Protein AF-A0A7X2I7F0-F1 (afdb_monomer)

Nearest PDB structures (foldseek):
  8q44-assembly1_B  TM=4.104E-01  e=2.461E-02  Thermoanaerobacter brockii subsp. finnii Ako-1
  8q41-assembly1_B  TM=3.836E-01  e=6.019E-02  Thermoanaerobacter brockii subsp. finnii Ako-1

Foldseek 3Di:
DVVVVVVVVVVVVVVVVVVVVVVVVVVCCPDPVVLQVVQLVLVVVLCVVQPDCVFKPKDAFFWFQFPVRATDTFGIWIFGLLAIEGEATDEDAAEWEDELPDQWIWHDDPPDIDIDGDSNVSSVVVLVRLCRQLVDDSVRYHYAYEYEDHYDYPDDYDPSDYYGSVVSVSVVVRPDRPHDPVSSVSSVVSSVVRGDDSDPVSVVVNVVSVVVVVVDDPPDDDDPDPPPDDDDDDDDDDDDDDDDDDDDDDDDDDDDDDDDDDDDDDDDDDDDFAADPPPRAGWDWDWDDDPPDDTFIKTAGPPPPVDGDIGGDDDPD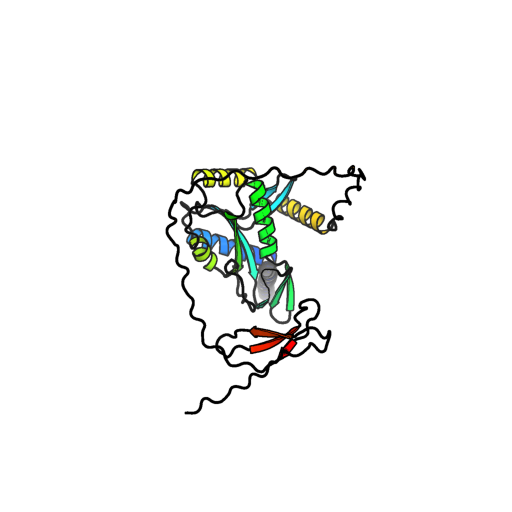DDDDD

Sequence (322 aa):
MAAMWQQLHGVMGLWLLLAVGLTLLSGVLRSARFKGWLGERLVRRWLAQGLDPQHYHALHDLTLRLPDGSTTQIDHVVVSVHGVFVLETKHLQGWIFGAERQQDWTQTFYRHRVRFQNPLRQNWRHLKALETLLDVPLAHLHSVVVLTGTAQFKTAMPAQVVQGAAVVPYVRSFNAQLLAPEAVQRILQQLDAQRLAPTRATHRAHVAQLRQRHARPEGPALAPVPATTTAPAPAAALQPPRGRTAAMVEATTPGWTEPVLHPDPAPTMPEAAPSCPRCAAPLVARSLSRDGGDPLYFWRCQRFPECRHMQPRTVQVLPLEE

Mean predicted aligned error: 17.18 Å

Radius of gyration: 30.87 Å; Cα contacts (8 Å, |Δi|>4): 394; chains: 1; bounding box: 79×90×76 Å

pLDDT: mean 79.18, std 22.34, range [25.88, 98.81]

Secondary structure (DSSP, 8-state):
-HHHHHHHHHHHHHHHHHHHHHHHHHHHHHSHHHHHHHHHHHHHHHHHHHS-TTTEEEEEEEEEE-TTS-EEEEEEEEEETTEEEEEEEEEEEEEEE--TT-SEEEEEETTEEEEEE-HHHHHHHHHHHHHHHHT--GGGEEEEEEEEEEEEESS---TTEEEGGGHHHHHHT--S--S-HHHHHHHHHHHHHHBPP-SHHHHHHHHHHHHHHHHS------PPPP----PPPP----PPPP--------------PPP--PPPPPPPPPSSPPBPTTT-PBEEEEEEEETTEEEEEEEEETTTTTS--EEE----------

Structure (mmCIF, N/CA/C/O backbone):
data_AF-A0A7X2I7F0-F1
#
_entry.id   AF-A0A7X2I7F0-F1
#
loop_
_atom_site.group_PDB
_atom_site.id
_atom_site.type_symbol
_atom_site.label_atom_id
_atom_site.label_alt_id
_atom_site.label_comp_id
_atom_site.label_asym_id
_atom_site.label_entity_id
_atom_site.label_seq_id
_atom_site.pdbx_PDB_ins_code
_atom_site.Cartn_x
_atom_site.Cartn_y
_atom_site.Cartn_z
_atom_site.occupancy
_atom_site.B_iso_or_equiv
_atom_site.auth_seq_id
_atom_site.auth_comp_id
_atom_site.auth_asym_id
_atom_site.auth_atom_id
_atom_site.pdbx_PDB_model_num
ATOM 1 N N . MET A 1 1 ? 36.323 40.484 -33.982 1.00 65.19 1 MET A N 1
ATOM 2 C CA . MET A 1 1 ? 36.726 39.092 -33.672 1.00 65.19 1 MET A CA 1
ATOM 3 C C . MET A 1 1 ? 36.594 38.763 -32.184 1.00 65.19 1 MET A C 1
ATOM 5 O O . MET A 1 1 ? 35.784 37.906 -31.872 1.00 65.19 1 MET A O 1
ATOM 9 N N . ALA A 1 2 ? 37.284 39.445 -31.259 1.00 68.88 2 ALA A N 1
ATOM 10 C CA . ALA A 1 2 ? 37.258 39.114 -29.820 1.00 68.88 2 ALA A CA 1
ATOM 11 C C . ALA A 1 2 ? 35.857 39.129 -29.160 1.00 68.88 2 ALA A C 1
ATOM 13 O O . ALA A 1 2 ? 35.500 38.182 -28.466 1.00 68.88 2 ALA A O 1
ATOM 14 N N . ALA A 1 3 ? 35.025 40.139 -29.445 1.00 66.88 3 ALA A N 1
ATOM 15 C CA . ALA A 1 3 ? 33.655 40.214 -28.918 1.00 66.88 3 ALA A CA 1
ATOM 16 C C . ALA A 1 3 ? 32.761 39.049 -29.395 1.00 66.88 3 ALA A C 1
ATOM 18 O O . ALA A 1 3 ? 31.953 38.526 -28.635 1.00 66.88 3 ALA A O 1
ATOM 19 N N . MET A 1 4 ? 32.966 38.587 -30.633 1.00 64.69 4 MET A N 1
ATOM 20 C CA . MET A 1 4 ? 32.225 37.464 -31.218 1.00 64.69 4 MET A CA 1
ATOM 21 C C . MET A 1 4 ? 32.602 36.131 -30.550 1.00 64.69 4 MET A C 1
ATOM 23 O O . MET A 1 4 ? 31.729 35.313 -30.270 1.00 64.69 4 MET A O 1
ATOM 27 N N . TRP A 1 5 ? 33.882 35.941 -30.208 1.00 65.38 5 TRP A N 1
ATOM 28 C CA . TRP A 1 5 ? 34.354 34.780 -29.441 1.00 65.38 5 TRP A CA 1
ATOM 29 C C . TRP A 1 5 ? 33.820 34.775 -28.005 1.00 65.38 5 TRP A C 1
ATOM 31 O O . TRP A 1 5 ? 33.361 33.742 -27.522 1.00 65.38 5 TRP A O 1
ATOM 41 N N . GLN A 1 6 ? 33.799 35.929 -27.335 1.00 68.81 6 GLN A N 1
ATOM 42 C CA . GLN A 1 6 ? 33.266 36.054 -25.975 1.00 68.81 6 GLN A CA 1
ATOM 43 C C . GLN A 1 6 ? 31.761 35.735 -25.911 1.00 68.81 6 GLN A C 1
ATOM 45 O O . GLN A 1 6 ? 31.302 35.058 -24.989 1.00 68.81 6 GLN A O 1
ATOM 50 N N . GLN A 1 7 ? 31.003 36.154 -26.926 1.00 67.88 7 GLN A N 1
ATOM 51 C CA . GLN A 1 7 ? 29.572 35.876 -27.038 1.00 67.88 7 GLN A CA 1
ATOM 52 C C . GLN A 1 7 ? 29.292 34.387 -27.323 1.00 67.88 7 GLN A C 1
ATOM 54 O O . GLN A 1 7 ? 28.392 33.806 -26.717 1.00 67.88 7 GLN A O 1
ATOM 59 N N . LEU A 1 8 ? 30.117 33.730 -28.149 1.00 69.19 8 LEU A N 1
ATOM 60 C CA . LEU A 1 8 ? 30.048 32.282 -28.392 1.00 69.19 8 LEU A CA 1
ATOM 61 C C . LEU A 1 8 ? 30.388 31.452 -27.139 1.00 69.19 8 LEU A C 1
ATOM 63 O O . LEU A 1 8 ? 29.694 30.476 -26.855 1.00 69.19 8 LEU A O 1
ATOM 67 N N . HIS A 1 9 ? 31.389 31.852 -26.344 1.00 75.69 9 HIS A N 1
ATOM 68 C CA . HIS A 1 9 ? 31.718 31.182 -25.077 1.00 75.69 9 HIS A CA 1
ATOM 69 C C . HIS A 1 9 ? 30.604 31.310 -24.028 1.00 75.69 9 HIS A C 1
ATOM 71 O O . HIS A 1 9 ? 30.312 30.336 -23.334 1.00 75.69 9 HIS A O 1
ATOM 77 N N . GLY A 1 10 ? 29.945 32.471 -23.939 1.00 75.19 10 GLY A N 1
ATOM 78 C CA . GLY A 1 10 ? 28.809 32.676 -23.034 1.00 75.19 10 GLY A CA 1
ATOM 79 C C . GLY A 1 10 ? 27.603 31.800 -23.388 1.00 75.19 10 GLY A C 1
ATOM 80 O O . GLY A 1 10 ? 27.029 31.144 -22.517 1.00 75.19 10 GLY A O 1
ATOM 81 N N . VAL A 1 11 ? 27.262 31.718 -24.678 1.00 83.06 11 VAL A N 1
ATOM 82 C CA . VAL A 1 11 ? 26.166 30.866 -25.167 1.00 83.06 11 VAL A CA 1
ATOM 83 C C . VAL A 1 11 ? 26.500 29.383 -24.977 1.00 83.06 11 VAL A C 1
ATOM 85 O O . VAL A 1 11 ? 25.670 28.625 -24.478 1.00 83.06 11 VAL A O 1
ATOM 88 N N . MET A 1 12 ? 27.728 28.963 -25.293 1.00 83.75 12 MET A N 1
ATOM 89 C CA . MET A 1 12 ? 28.175 27.578 -25.111 1.00 83.75 12 MET A CA 1
ATOM 90 C C . MET A 1 12 ? 28.220 27.162 -23.630 1.00 83.75 12 MET A C 1
ATOM 92 O O . MET A 1 12 ? 27.822 26.046 -23.297 1.00 83.75 12 MET A O 1
ATOM 96 N N . GLY A 1 13 ? 28.625 28.063 -22.729 1.00 84.88 13 GLY A N 1
ATOM 97 C CA . GLY A 1 13 ? 28.577 27.840 -21.282 1.00 84.88 13 GLY A CA 1
ATOM 98 C C . GLY A 1 13 ? 27.149 27.670 -20.751 1.00 84.88 13 GLY A C 1
ATOM 99 O O . GLY A 1 13 ? 26.895 26.762 -19.959 1.00 84.88 13 GLY A O 1
ATOM 100 N N . LEU A 1 14 ? 26.195 28.474 -21.234 1.00 88.50 14 LEU A N 1
ATOM 101 C CA . LEU A 1 14 ? 24.778 28.334 -20.880 1.00 88.50 14 LEU A CA 1
ATOM 102 C C . LEU A 1 14 ? 24.203 26.987 -21.346 1.00 88.50 14 LEU A C 1
ATOM 104 O O . LEU A 1 14 ? 23.548 26.299 -20.564 1.00 88.50 14 LEU A O 1
ATOM 108 N N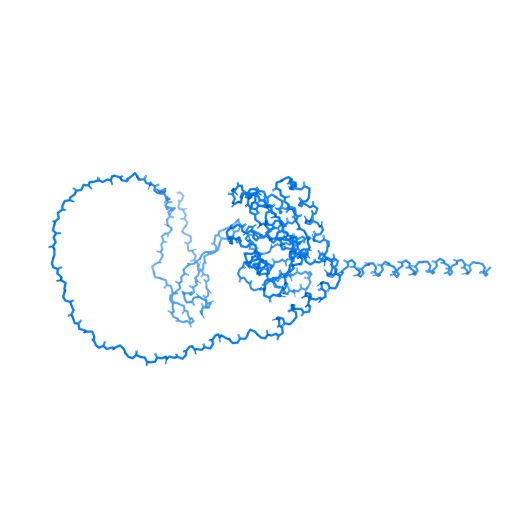 . TRP A 1 15 ? 24.480 26.576 -22.587 1.00 88.88 15 TRP A N 1
ATOM 109 C CA . TRP A 1 15 ? 24.042 25.273 -23.097 1.00 88.88 15 TRP A CA 1
ATOM 110 C C . TRP A 1 15 ? 24.659 24.105 -22.327 1.00 88.88 15 TRP A C 1
ATOM 112 O O . TRP A 1 15 ? 23.959 23.132 -22.046 1.00 88.88 15 TRP A O 1
ATOM 122 N N . LEU A 1 16 ? 25.929 24.209 -21.923 1.00 89.81 16 LEU A N 1
ATOM 123 C CA . LEU A 1 16 ? 26.576 23.205 -21.080 1.00 89.81 16 LEU A CA 1
ATOM 124 C C . LEU A 1 16 ? 25.894 23.105 -19.707 1.00 89.81 16 LEU A C 1
ATOM 126 O O . LEU A 1 16 ? 25.591 22.001 -19.258 1.00 89.81 16 LEU A O 1
ATOM 130 N N . LEU A 1 17 ? 25.593 24.235 -19.062 1.00 88.25 17 LEU A N 1
ATOM 131 C CA . LEU A 1 17 ? 24.878 24.257 -17.782 1.00 88.25 17 LEU A CA 1
ATOM 132 C C . LEU A 1 17 ? 23.463 23.683 -17.902 1.00 88.25 17 LEU A C 1
ATOM 134 O O . LEU A 1 17 ? 23.047 22.908 -17.042 1.00 88.25 17 LEU A O 1
ATOM 138 N N . LEU A 1 18 ? 22.741 24.000 -18.980 1.00 87.75 18 LEU A N 1
ATOM 139 C CA . LEU A 1 18 ? 21.426 23.420 -19.256 1.00 87.75 18 LEU A CA 1
ATOM 140 C C . LEU A 1 18 ? 21.515 21.912 -19.507 1.00 87.75 18 LEU A C 1
ATOM 142 O O . LEU A 1 18 ? 20.703 21.165 -18.970 1.00 87.75 18 LEU A O 1
ATOM 146 N N . ALA A 1 19 ? 22.511 21.441 -20.259 1.00 85.94 19 ALA A N 1
ATOM 147 C CA . ALA A 1 19 ? 22.723 20.016 -20.506 1.00 85.94 19 ALA A CA 1
ATOM 148 C C . ALA A 1 19 ? 23.090 19.256 -19.218 1.00 85.94 19 ALA A C 1
ATOM 150 O O . ALA A 1 19 ? 22.536 18.187 -18.943 1.00 85.94 19 ALA A O 1
ATOM 151 N N . VAL A 1 20 ? 23.963 19.818 -18.378 1.00 88.00 20 VAL A N 1
ATOM 152 C CA . VAL A 1 20 ? 24.283 19.272 -17.048 1.00 88.00 20 VAL A CA 1
ATOM 153 C C . VAL A 1 20 ? 23.038 19.275 -16.155 1.00 88.00 20 VAL A C 1
ATOM 155 O O . VAL A 1 20 ? 22.718 18.264 -15.533 1.00 88.00 20 VAL A O 1
ATOM 158 N N . GLY A 1 21 ? 22.263 20.359 -16.152 1.00 80.88 21 GLY A N 1
ATOM 159 C CA . GLY A 1 21 ? 20.993 20.438 -15.432 1.00 80.88 21 GLY A CA 1
ATOM 160 C C . GLY A 1 21 ? 19.988 19.378 -15.893 1.00 80.88 21 GLY A C 1
ATOM 161 O O . GLY A 1 21 ? 19.391 18.689 -15.065 1.00 80.88 21 GLY A O 1
ATOM 162 N N . LEU A 1 22 ? 19.844 19.182 -17.206 1.00 84.88 22 LEU A N 1
ATOM 163 C CA . LEU A 1 22 ? 18.921 18.215 -17.798 1.00 84.88 22 LEU A CA 1
ATOM 164 C C . LEU A 1 22 ? 19.348 16.770 -17.510 1.00 84.88 22 LEU A C 1
ATOM 166 O O . LEU A 1 22 ? 18.500 15.928 -17.218 1.00 84.88 22 LEU A O 1
ATOM 170 N N . THR A 1 23 ? 20.649 16.472 -17.547 1.00 78.06 23 THR A N 1
ATOM 171 C CA . THR A 1 23 ? 21.180 15.139 -17.212 1.00 78.06 23 THR A CA 1
ATOM 172 C C . THR A 1 23 ? 21.019 14.820 -15.726 1.00 78.06 23 THR A C 1
ATOM 174 O O . THR A 1 23 ? 20.527 13.735 -15.399 1.00 78.06 23 THR A O 1
ATOM 177 N N . LEU A 1 24 ? 21.321 15.767 -14.830 1.00 78.69 24 LEU A N 1
ATOM 178 C CA . LEU A 1 24 ? 21.075 15.634 -13.389 1.00 78.69 24 LEU A CA 1
ATOM 179 C C . LEU A 1 24 ? 19.582 15.438 -13.092 1.00 78.69 24 LEU A C 1
ATOM 181 O O . LEU A 1 24 ? 19.210 14.496 -12.388 1.00 78.69 24 LEU A O 1
ATOM 185 N N . LEU A 1 25 ? 18.717 16.265 -13.687 1.00 72.50 25 LEU A N 1
ATOM 186 C CA . LEU A 1 25 ? 17.264 16.147 -13.564 1.00 72.50 25 LEU A CA 1
ATOM 187 C C . LEU A 1 25 ? 16.772 14.785 -14.070 1.00 72.50 25 LEU A C 1
ATOM 189 O O . LEU A 1 25 ? 15.999 14.110 -13.392 1.00 72.50 25 LEU A O 1
ATOM 193 N N . SER A 1 26 ? 17.263 14.338 -15.226 1.00 68.69 26 SER A N 1
ATOM 194 C CA . SER A 1 26 ? 16.930 13.029 -15.787 1.00 68.69 26 SER A CA 1
ATOM 195 C C . SER A 1 26 ? 17.349 11.880 -14.860 1.00 68.69 26 SER A C 1
ATOM 197 O O . SER A 1 26 ? 16.593 10.922 -14.680 1.00 68.69 26 SER A O 1
ATOM 199 N N . GLY A 1 27 ? 18.515 11.987 -14.216 1.00 68.50 27 GLY A N 1
ATOM 200 C CA . GLY A 1 27 ? 18.973 11.042 -13.195 1.00 68.50 27 GLY A CA 1
ATOM 201 C C . GLY A 1 27 ? 18.042 10.985 -11.980 1.00 68.50 27 GLY A C 1
ATOM 202 O O . GLY A 1 27 ? 17.664 9.894 -11.542 1.00 68.50 27 GLY A O 1
ATOM 203 N N . VAL A 1 28 ? 17.596 12.143 -11.481 1.00 70.25 28 VAL A N 1
ATOM 204 C CA . VAL A 1 28 ? 16.631 12.237 -10.370 1.00 70.25 28 VAL A CA 1
ATOM 205 C C . VAL A 1 28 ? 15.296 11.591 -10.747 1.00 70.25 28 VAL A C 1
ATOM 207 O O . VAL A 1 28 ? 14.815 10.724 -10.012 1.00 70.25 28 VAL A O 1
ATOM 210 N N . LEU A 1 29 ? 14.742 11.939 -11.913 1.00 64.25 29 LEU A N 1
ATOM 211 C CA . LEU A 1 29 ? 13.469 11.406 -12.416 1.00 64.25 29 LEU A CA 1
ATOM 212 C C . LEU A 1 29 ? 13.510 9.885 -12.649 1.00 64.25 29 LEU A C 1
ATOM 214 O O . LEU A 1 29 ? 12.495 9.200 -12.519 1.00 64.25 29 LEU A O 1
ATOM 218 N N . ARG A 1 30 ? 14.681 9.327 -12.976 1.00 71.31 30 ARG A N 1
ATOM 219 C CA . ARG A 1 30 ? 14.861 7.880 -13.186 1.00 71.31 30 ARG A CA 1
ATOM 220 C C . ARG A 1 30 ? 15.105 7.092 -11.900 1.00 71.31 30 ARG A C 1
ATOM 222 O O . ARG A 1 30 ? 15.005 5.861 -11.936 1.00 71.31 30 ARG A O 1
ATOM 229 N N . SER A 1 31 ? 15.395 7.762 -10.785 1.00 73.69 31 SER A N 1
ATOM 230 C CA . SER A 1 31 ? 15.708 7.105 -9.515 1.00 73.69 31 SER A CA 1
ATOM 231 C C . SER A 1 31 ? 14.521 6.299 -8.963 1.00 73.69 31 SER A C 1
ATOM 233 O O . SER A 1 31 ? 13.362 6.699 -9.070 1.00 73.69 31 SER A O 1
ATOM 235 N N . ALA A 1 32 ? 14.806 5.156 -8.327 1.00 75.75 32 ALA A N 1
ATOM 236 C CA . ALA A 1 32 ? 13.774 4.313 -7.709 1.00 75.75 32 ALA A CA 1
ATOM 237 C C . ALA A 1 32 ? 12.992 5.053 -6.608 1.00 75.75 32 ALA A C 1
ATOM 239 O O . ALA A 1 32 ? 11.790 4.855 -6.464 1.00 75.75 32 ALA A O 1
ATOM 240 N N . ARG A 1 33 ? 13.667 5.955 -5.881 1.00 72.81 33 ARG A N 1
ATOM 241 C CA . ARG A 1 33 ? 13.054 6.793 -4.840 1.00 72.81 33 ARG A CA 1
ATOM 242 C C . ARG A 1 33 ? 12.024 7.759 -5.417 1.00 72.81 33 ARG A C 1
ATOM 244 O O . ARG A 1 33 ? 10.921 7.845 -4.896 1.00 72.81 33 ARG A O 1
ATOM 251 N N . PHE A 1 34 ? 12.366 8.450 -6.507 1.00 77.44 34 PHE A N 1
ATOM 252 C CA . PHE A 1 34 ? 11.430 9.357 -7.172 1.00 77.44 34 PHE A CA 1
ATOM 253 C C . PHE A 1 34 ? 10.215 8.608 -7.730 1.00 77.44 34 PHE A C 1
ATOM 255 O O . PHE A 1 34 ? 9.088 9.072 -7.590 1.00 77.44 34 PHE A O 1
ATOM 262 N N . LYS A 1 35 ? 10.438 7.427 -8.321 1.00 78.38 35 LYS A N 1
ATOM 263 C CA . LYS A 1 35 ? 9.365 6.561 -8.826 1.00 78.38 35 LYS A CA 1
ATOM 264 C C . LYS A 1 35 ? 8.386 6.146 -7.723 1.00 78.38 35 LYS A C 1
ATOM 266 O O . LYS A 1 35 ? 7.185 6.274 -7.933 1.00 78.38 35 LYS A O 1
ATOM 271 N N . GLY A 1 36 ? 8.888 5.703 -6.566 1.00 81.12 36 GLY A N 1
ATOM 272 C CA . GLY A 1 36 ? 8.052 5.371 -5.401 1.00 81.12 36 GLY A CA 1
ATOM 273 C C . GLY A 1 36 ? 7.199 6.559 -4.955 1.00 81.12 36 GLY A C 1
ATOM 274 O O . GLY A 1 36 ? 5.974 6.485 -4.985 1.00 81.12 36 GLY A O 1
ATOM 275 N N . TRP A 1 37 ? 7.848 7.702 -4.725 1.00 88.56 37 TRP A N 1
ATOM 276 C CA . TRP A 1 37 ? 7.180 8.942 -4.324 1.00 88.56 37 TRP A CA 1
ATOM 277 C C . TRP A 1 37 ? 6.118 9.430 -5.325 1.00 88.56 37 TRP A C 1
ATOM 279 O O . TRP A 1 37 ? 5.062 9.932 -4.935 1.00 88.56 37 TRP A O 1
ATOM 289 N N . LEU A 1 38 ? 6.365 9.293 -6.635 1.00 90.25 38 LEU A N 1
ATOM 290 C CA . LEU A 1 38 ? 5.366 9.625 -7.652 1.00 90.25 38 LEU A CA 1
ATOM 291 C C . LEU A 1 38 ? 4.131 8.725 -7.524 1.00 90.25 38 LEU A C 1
ATOM 293 O O . LEU A 1 38 ? 3.012 9.232 -7.605 1.00 90.25 38 LEU A O 1
ATOM 297 N N . GLY A 1 39 ? 4.336 7.421 -7.320 1.00 90.50 39 GLY A N 1
ATOM 298 C CA . GLY A 1 39 ? 3.264 6.453 -7.100 1.00 90.50 39 GLY A CA 1
ATOM 299 C C . GLY A 1 39 ? 2.423 6.782 -5.870 1.00 90.50 39 GLY A C 1
ATOM 300 O O . GLY A 1 39 ? 1.212 6.949 -5.998 1.00 90.50 39 GLY A O 1
ATOM 301 N N . GLU A 1 40 ? 3.059 6.959 -4.713 1.00 93.81 40 GLU A N 1
ATOM 302 C CA . GLU A 1 40 ? 2.396 7.319 -3.447 1.00 93.81 40 GLU A CA 1
ATOM 303 C C . GLU A 1 40 ? 1.583 8.619 -3.587 1.00 93.81 40 GLU A C 1
ATOM 305 O O . GLU A 1 40 ? 0.432 8.719 -3.158 1.00 93.81 40 GLU A O 1
ATOM 310 N N . ARG A 1 41 ? 2.131 9.623 -4.284 1.00 96.19 41 ARG A N 1
ATOM 311 C CA . ARG A 1 41 ? 1.436 10.898 -4.506 1.00 96.19 41 ARG A CA 1
ATOM 312 C C . ARG A 1 41 ? 0.251 10.789 -5.469 1.00 96.19 41 ARG A C 1
ATOM 314 O O . ARG A 1 41 ? -0.707 11.553 -5.331 1.00 96.19 41 ARG A O 1
ATOM 321 N N . LEU A 1 42 ? 0.302 9.877 -6.442 1.00 97.56 42 LEU A N 1
ATOM 322 C CA . LEU A 1 42 ? -0.842 9.570 -7.306 1.00 97.56 42 LEU A CA 1
ATOM 323 C C . LEU A 1 42 ? -1.974 8.933 -6.495 1.00 97.56 42 LEU A C 1
ATOM 325 O O . LEU A 1 42 ? -3.106 9.404 -6.587 1.00 97.56 42 LEU A O 1
ATOM 329 N N . VAL A 1 43 ? -1.657 7.942 -5.655 1.00 98.12 43 VAL A N 1
ATOM 330 C CA . VAL A 1 43 ? -2.643 7.280 -4.787 1.00 98.12 43 VAL A CA 1
ATOM 331 C C . VAL A 1 43 ? -3.267 8.275 -3.817 1.00 98.12 43 VAL A C 1
ATOM 333 O O . VAL A 1 43 ? -4.491 8.378 -3.767 1.00 98.12 43 VAL A O 1
ATOM 336 N N . ARG A 1 44 ? -2.458 9.102 -3.144 1.00 98.25 44 ARG A N 1
ATOM 337 C CA . ARG A 1 44 ? -2.953 10.198 -2.297 1.00 98.25 44 ARG A CA 1
ATOM 338 C C . ARG A 1 44 ? -3.945 11.104 -3.029 1.00 98.25 44 ARG A C 1
ATOM 340 O O . ARG A 1 44 ? -4.975 11.459 -2.464 1.00 98.25 44 ARG A O 1
ATOM 347 N N . ARG A 1 45 ? -3.657 11.470 -4.284 1.00 98.31 45 ARG A N 1
ATOM 348 C CA . ARG A 1 45 ? -4.559 12.307 -5.087 1.00 98.31 45 ARG A CA 1
ATOM 349 C C . ARG A 1 45 ? -5.875 11.595 -5.391 1.00 98.31 45 ARG A C 1
ATOM 351 O O . ARG A 1 45 ? -6.922 12.207 -5.221 1.00 98.31 45 ARG A O 1
ATOM 358 N N . TRP A 1 46 ? -5.831 10.336 -5.824 1.00 98.56 46 TRP A N 1
ATOM 359 C CA . TRP A 1 46 ? -7.050 9.580 -6.124 1.00 98.56 46 TRP A CA 1
ATOM 360 C C . TRP A 1 46 ? -7.913 9.372 -4.885 1.00 98.56 46 TRP A C 1
ATOM 362 O O . TRP A 1 46 ? -9.121 9.553 -4.972 1.00 98.56 46 TRP A O 1
ATOM 372 N N . LEU A 1 47 ? -7.312 9.070 -3.731 1.00 98.56 47 LEU A N 1
ATOM 373 C CA . LEU A 1 47 ? -8.044 8.961 -2.468 1.00 98.56 47 LEU A CA 1
ATOM 374 C C . LEU A 1 47 ? -8.691 10.298 -2.084 1.00 98.56 47 LEU A C 1
ATOM 376 O O . LEU A 1 47 ? -9.873 10.318 -1.775 1.00 98.56 47 LEU A O 1
ATOM 380 N N . ALA A 1 48 ? -7.964 11.416 -2.179 1.00 97.94 48 ALA A N 1
ATOM 381 C CA . ALA A 1 48 ? -8.496 12.737 -1.832 1.00 97.94 48 ALA A CA 1
ATOM 382 C C . ALA A 1 48 ? -9.620 13.219 -2.768 1.00 97.94 48 ALA A C 1
ATOM 384 O O . ALA A 1 48 ? -10.522 13.923 -2.335 1.00 97.94 48 ALA A O 1
ATOM 385 N N . GLN A 1 49 ? -9.563 12.866 -4.054 1.00 97.62 49 GLN A N 1
ATOM 386 C CA . GLN A 1 49 ? -10.609 13.210 -5.030 1.00 97.62 49 GLN A CA 1
ATOM 387 C C . GLN A 1 49 ? -11.788 12.233 -4.992 1.00 97.62 49 GLN A C 1
ATOM 389 O O . GLN A 1 49 ? -12.903 12.575 -5.375 1.00 97.62 49 GLN A O 1
ATOM 394 N N . GLY A 1 50 ? -11.511 10.992 -4.605 1.00 97.38 50 GLY A N 1
ATOM 395 C CA . GLY A 1 50 ? -12.407 9.863 -4.753 1.00 97.38 50 GLY A CA 1
ATOM 396 C C . GLY A 1 50 ? -13.023 9.376 -3.453 1.00 97.38 50 GLY A C 1
ATOM 397 O O . GLY A 1 50 ? -13.904 8.535 -3.507 1.00 97.38 50 GLY A O 1
ATOM 398 N N . LEU A 1 51 ? -12.628 9.852 -2.282 1.00 97.69 51 LEU A N 1
ATOM 399 C CA . LEU A 1 51 ? -13.250 9.470 -1.017 1.00 97.69 51 LEU A CA 1
ATOM 400 C C . LEU A 1 51 ? -13.734 10.724 -0.299 1.00 97.69 51 LEU A C 1
ATOM 402 O O . LEU A 1 51 ? -13.023 11.722 -0.241 1.00 97.69 51 LEU A O 1
ATOM 406 N N . ASP A 1 52 ? -14.960 10.668 0.213 1.00 97.12 52 ASP A N 1
ATOM 407 C CA . ASP A 1 52 ? -15.540 11.770 0.970 1.00 97.12 52 ASP A CA 1
ATOM 408 C C . ASP A 1 52 ? -14.828 11.888 2.331 1.00 97.12 52 ASP A C 1
ATOM 410 O O . ASP A 1 52 ? -14.901 10.941 3.122 1.00 97.12 52 ASP A O 1
ATOM 414 N N . PRO A 1 53 ? -14.154 13.017 2.629 1.00 96.00 53 PRO A N 1
ATOM 415 C CA . PRO A 1 53 ? -13.397 13.191 3.866 1.00 96.00 53 PRO A CA 1
ATOM 416 C C . PRO A 1 53 ? -14.261 13.189 5.135 1.00 96.00 53 PRO A C 1
ATOM 418 O O . PRO A 1 53 ? -13.706 13.061 6.227 1.00 96.00 53 PRO A O 1
ATOM 421 N N . GLN A 1 54 ? -15.590 13.317 5.019 1.00 95.62 54 GLN A N 1
ATOM 422 C CA . GLN A 1 54 ? -16.504 13.161 6.157 1.00 95.62 54 GLN A CA 1
ATOM 423 C C . GLN A 1 54 ? -16.640 11.700 6.605 1.00 95.62 54 GLN A C 1
ATOM 425 O O . GLN A 1 54 ? -16.862 11.440 7.784 1.00 95.62 54 GLN A O 1
ATOM 430 N N . HIS A 1 55 ? -16.482 10.754 5.676 1.00 96.50 55 HIS A N 1
ATOM 431 C CA . HIS A 1 55 ? -16.719 9.325 5.906 1.00 96.50 55 HIS A CA 1
ATOM 432 C C . HIS A 1 55 ? -15.439 8.479 5.840 1.00 96.50 55 HIS A C 1
ATOM 434 O O . HIS A 1 55 ? -15.380 7.387 6.409 1.00 96.50 55 HIS A O 1
ATOM 440 N N . TYR A 1 56 ? -14.419 8.969 5.135 1.00 98.44 56 TYR A N 1
ATOM 441 C CA . TYR A 1 56 ? -13.155 8.284 4.899 1.00 98.44 56 TYR A CA 1
ATOM 442 C C . TYR A 1 56 ? -11.985 9.187 5.276 1.00 98.44 56 TYR A C 1
ATOM 444 O O . TYR A 1 56 ? -11.708 10.199 4.632 1.00 98.44 56 TYR A O 1
ATOM 452 N N . HIS A 1 57 ? -11.233 8.773 6.284 1.00 98.56 57 HIS A N 1
ATOM 453 C CA . HIS A 1 57 ? -10.090 9.516 6.791 1.00 98.56 57 HIS A CA 1
ATOM 454 C C . HIS A 1 57 ? -8.801 8.896 6.255 1.00 98.56 57 HIS A C 1
ATOM 456 O O . HIS A 1 57 ? -8.327 7.875 6.756 1.00 98.56 57 HIS A O 1
ATOM 462 N N . ALA A 1 58 ? -8.250 9.496 5.198 1.00 98.38 58 ALA A N 1
ATOM 463 C CA . ALA A 1 58 ? -7.008 9.046 4.583 1.00 98.38 58 ALA A CA 1
ATOM 464 C C . ALA A 1 58 ? -5.784 9.659 5.284 1.00 98.38 58 ALA A C 1
ATOM 466 O O . ALA A 1 58 ? -5.593 10.875 5.318 1.00 98.38 58 ALA A O 1
ATOM 467 N N . LEU A 1 59 ? -4.928 8.790 5.808 1.00 98.25 59 LEU A N 1
ATOM 468 C CA . LEU A 1 59 ? -3.635 9.097 6.399 1.00 98.25 59 LEU A CA 1
ATOM 469 C C . LEU A 1 59 ? -2.546 8.562 5.464 1.00 98.25 59 LEU A C 1
ATOM 471 O O . LEU A 1 59 ? -2.683 7.486 4.883 1.00 98.25 59 LEU A O 1
ATOM 475 N N . HIS A 1 60 ? -1.450 9.300 5.315 1.00 97.44 60 HIS A N 1
ATOM 476 C CA . HIS A 1 60 ? -0.369 8.962 4.384 1.00 97.44 60 HIS A CA 1
ATOM 477 C C . HIS A 1 60 ? 0.986 9.060 5.077 1.00 97.44 60 HIS A C 1
ATOM 479 O O . HIS A 1 60 ? 1.127 9.883 5.982 1.00 97.44 60 HIS A O 1
ATOM 485 N N . ASP A 1 61 ? 1.968 8.280 4.630 1.00 95.06 61 ASP A N 1
ATOM 486 C CA . ASP A 1 61 ? 3.353 8.279 5.109 1.00 95.06 61 ASP A CA 1
ATOM 487 C C . ASP A 1 61 ? 3.431 8.077 6.633 1.00 95.06 61 ASP A C 1
ATOM 489 O O . ASP A 1 61 ? 3.982 8.903 7.378 1.00 95.06 61 ASP A O 1
ATOM 493 N N . LEU A 1 62 ? 2.803 7.005 7.127 1.00 96.56 62 LEU A N 1
ATOM 494 C CA . LEU A 1 62 ? 2.772 6.698 8.554 1.00 96.56 62 LEU A CA 1
ATOM 495 C C . LEU A 1 62 ? 3.983 5.849 8.916 1.00 96.56 62 LEU A C 1
ATOM 497 O O . LEU A 1 62 ? 4.088 4.699 8.505 1.00 96.56 62 LEU A O 1
ATOM 501 N N . THR A 1 63 ? 4.883 6.395 9.731 1.00 97.12 63 THR A N 1
ATOM 502 C CA . THR A 1 63 ? 5.855 5.576 10.463 1.00 97.12 63 THR A CA 1
ATOM 503 C C . THR A 1 63 ? 5.375 5.455 11.898 1.00 97.12 63 THR A C 1
ATOM 505 O O . THR A 1 63 ? 5.365 6.448 12.621 1.00 97.12 63 THR A O 1
ATOM 508 N N . LEU A 1 64 ? 4.957 4.259 12.298 1.00 96.81 64 LEU A N 1
ATOM 509 C CA . LEU A 1 64 ? 4.369 3.999 13.609 1.00 96.81 64 LEU A CA 1
ATOM 510 C C . LEU A 1 64 ? 5.372 3.280 14.503 1.00 96.81 64 LEU A C 1
ATOM 512 O O . LEU A 1 64 ? 6.096 2.390 14.039 1.00 96.81 64 LEU A O 1
ATOM 516 N N . ARG A 1 65 ? 5.397 3.655 15.782 1.00 96.25 65 ARG A N 1
ATOM 517 C CA . ARG A 1 65 ? 6.092 2.896 16.822 1.00 96.25 65 ARG A CA 1
ATOM 518 C C . ARG A 1 65 ? 5.172 1.790 17.342 1.00 96.25 65 ARG A C 1
ATOM 520 O O . ARG A 1 65 ? 4.011 2.037 17.639 1.00 96.25 65 ARG A O 1
ATOM 527 N N . LEU A 1 66 ? 5.699 0.574 17.417 1.00 93.69 66 LEU A N 1
ATOM 528 C CA . LEU A 1 66 ? 4.998 -0.605 17.914 1.00 93.69 66 LEU A CA 1
ATOM 529 C C . LEU A 1 66 ? 5.315 -0.852 19.397 1.00 93.69 66 LEU A C 1
ATOM 531 O O . LEU A 1 66 ? 6.347 -0.376 19.883 1.00 93.69 66 LEU A O 1
ATOM 535 N N . PRO A 1 67 ? 4.468 -1.617 20.118 1.00 89.81 67 PRO A N 1
ATOM 536 C CA . PRO A 1 67 ? 4.667 -1.894 21.543 1.00 89.81 67 PRO A CA 1
ATOM 537 C C . PRO A 1 67 ? 5.993 -2.598 21.862 1.00 89.81 67 PRO A C 1
ATOM 539 O O . PRO A 1 67 ? 6.572 -2.377 22.919 1.00 89.81 67 PRO A O 1
ATOM 542 N N . ASP A 1 68 ? 6.514 -3.400 20.929 1.00 88.19 68 ASP A N 1
ATOM 543 C CA . ASP A 1 68 ? 7.810 -4.084 21.044 1.00 88.19 68 ASP A CA 1
ATOM 544 C C . ASP A 1 68 ? 9.023 -3.156 20.801 1.00 88.19 68 ASP A C 1
ATOM 546 O O . ASP A 1 68 ? 10.163 -3.614 20.713 1.00 88.19 68 ASP A O 1
ATOM 550 N N . GLY A 1 69 ? 8.789 -1.848 20.648 1.00 89.12 69 GLY A N 1
ATOM 551 C CA . GLY A 1 69 ? 9.801 -0.845 20.322 1.00 89.12 69 GLY A CA 1
ATOM 552 C C . GLY A 1 69 ? 10.211 -0.833 18.847 1.00 89.12 69 GLY A C 1
ATOM 553 O O . GLY A 1 69 ? 11.032 -0.001 18.440 1.00 89.12 69 GLY A O 1
ATOM 554 N N . SER A 1 70 ? 9.654 -1.725 18.022 1.00 92.00 70 SER A N 1
ATOM 555 C CA . SER A 1 70 ? 9.903 -1.729 16.588 1.00 92.00 70 SER A CA 1
ATOM 556 C C . SER A 1 70 ? 9.076 -0.683 15.843 1.00 92.00 70 SER A C 1
ATOM 558 O O . SER A 1 70 ? 8.270 0.043 16.422 1.00 92.00 70 SER A O 1
ATOM 560 N N . THR A 1 71 ? 9.344 -0.523 14.550 1.00 94.75 71 THR A N 1
ATOM 561 C CA . THR A 1 71 ? 8.660 0.440 13.692 1.00 94.75 71 THR A CA 1
ATOM 562 C C . THR A 1 71 ? 8.104 -0.236 12.452 1.00 94.75 71 THR A C 1
ATOM 564 O O . THR A 1 71 ? 8.716 -1.147 11.883 1.00 94.75 71 THR A O 1
ATOM 567 N N . THR A 1 72 ? 6.948 0.245 12.012 1.00 94.62 72 THR A N 1
ATOM 568 C CA . THR A 1 72 ? 6.320 -0.129 10.744 1.00 94.62 72 THR A CA 1
ATOM 569 C C . THR A 1 72 ? 6.081 1.141 9.936 1.00 94.62 72 THR A C 1
ATOM 571 O O . THR A 1 72 ? 5.641 2.149 10.491 1.00 94.62 72 THR A O 1
ATOM 574 N N . GLN A 1 73 ? 6.425 1.122 8.649 1.00 95.31 73 GLN A N 1
ATOM 575 C CA . GLN A 1 73 ? 6.117 2.208 7.724 1.00 95.31 73 GLN A CA 1
ATOM 576 C C . GLN A 1 73 ? 4.995 1.735 6.803 1.00 95.31 73 GLN A C 1
ATOM 578 O O . GLN A 1 73 ? 5.121 0.668 6.214 1.00 95.31 73 GLN A O 1
ATOM 583 N N . ILE A 1 74 ? 3.918 2.510 6.718 1.00 96.56 74 ILE A N 1
ATOM 584 C CA . ILE A 1 74 ? 2.729 2.214 5.920 1.00 96.56 74 ILE A CA 1
ATOM 585 C C . ILE A 1 74 ? 2.479 3.405 4.998 1.00 96.56 74 ILE A C 1
ATOM 587 O O . ILE A 1 74 ? 2.390 4.542 5.475 1.00 96.56 74 ILE A O 1
ATOM 591 N N . ASP A 1 75 ? 2.357 3.144 3.697 1.00 96.12 75 ASP A N 1
ATOM 592 C CA . ASP A 1 75 ? 2.200 4.200 2.695 1.00 96.12 75 ASP A CA 1
ATOM 593 C C . ASP A 1 75 ? 0.903 4.969 2.928 1.00 96.12 75 ASP A C 1
ATOM 595 O O . ASP A 1 75 ? 0.926 6.192 3.095 1.00 96.12 75 ASP A O 1
ATOM 599 N N . HIS A 1 76 ? -0.234 4.266 2.986 1.00 98.31 76 HIS A N 1
ATOM 600 C CA . HIS A 1 76 ? -1.518 4.888 3.286 1.00 98.31 76 HIS A CA 1
ATOM 601 C C . HIS A 1 76 ? -2.401 4.009 4.174 1.00 98.31 76 HIS A C 1
ATOM 603 O O . HIS A 1 76 ? -2.439 2.787 4.037 1.00 98.31 76 HIS A O 1
ATOM 609 N N . VAL A 1 77 ? -3.157 4.656 5.055 1.00 98.75 77 VAL A N 1
ATOM 610 C CA . VAL A 1 77 ? -4.224 4.040 5.845 1.00 98.75 77 VAL A CA 1
ATOM 611 C C . VAL A 1 77 ? -5.490 4.854 5.627 1.00 98.75 77 VAL A C 1
ATOM 613 O O . VAL A 1 77 ? -5.468 6.069 5.796 1.00 98.75 77 VAL A O 1
ATOM 616 N N . VAL A 1 78 ? -6.589 4.207 5.251 1.00 98.81 78 VAL A N 1
ATOM 617 C CA . VAL A 1 78 ? -7.910 4.843 5.190 1.00 98.81 78 VAL A CA 1
ATOM 618 C C . VAL A 1 78 ? -8.762 4.268 6.308 1.00 98.81 78 VAL A C 1
ATOM 620 O O . VAL A 1 78 ? -8.977 3.061 6.354 1.00 98.81 78 VAL A O 1
ATOM 623 N N . VAL A 1 79 ? -9.245 5.121 7.205 1.00 98.75 79 VAL A N 1
ATOM 624 C CA . VAL A 1 79 ? -10.127 4.724 8.310 1.00 98.75 79 VAL A CA 1
ATOM 625 C C . VAL A 1 79 ? -11.548 5.173 7.989 1.00 98.75 79 VAL A C 1
ATOM 627 O O . VAL A 1 79 ? -11.763 6.329 7.627 1.00 98.75 79 VAL A O 1
ATOM 630 N N . SER A 1 80 ? -12.514 4.269 8.110 1.00 98.56 80 SER A N 1
ATOM 631 C CA . SER A 1 80 ? -13.942 4.556 7.934 1.00 98.56 80 SER A CA 1
ATOM 632 C C . SER A 1 80 ? -14.780 3.631 8.815 1.00 98.56 80 SER A C 1
ATOM 634 O O . SER A 1 80 ? -14.262 2.658 9.361 1.00 98.56 80 SER A O 1
ATOM 636 N N . VAL A 1 81 ? -16.089 3.868 8.892 1.00 98.25 81 VAL A N 1
ATOM 637 C CA . VAL A 1 81 ? -17.026 2.932 9.542 1.00 98.25 81 VAL A CA 1
ATOM 638 C C . VAL A 1 81 ? -17.060 1.554 8.867 1.00 98.25 81 VAL A C 1
ATOM 640 O O . VAL A 1 81 ? -17.421 0.564 9.497 1.00 98.25 81 VAL A O 1
ATOM 643 N N . HIS A 1 82 ? -16.638 1.459 7.604 1.00 97.81 82 HIS A N 1
ATOM 644 C CA . HIS A 1 82 ? -16.584 0.202 6.857 1.00 97.81 82 HIS A CA 1
ATOM 645 C C . HIS A 1 82 ? -15.317 -0.620 7.130 1.00 97.81 82 HIS A C 1
ATOM 647 O O . HIS A 1 82 ? -15.186 -1.720 6.607 1.00 97.81 82 HIS A O 1
ATOM 653 N N . GLY A 1 83 ? -14.381 -0.100 7.932 1.00 98.00 83 GLY A N 1
ATOM 654 C CA . GLY A 1 83 ? -13.120 -0.763 8.262 1.00 98.00 83 GLY A CA 1
ATOM 655 C C . GLY A 1 83 ? -11.893 0.131 8.071 1.00 98.00 83 GLY A C 1
ATOM 656 O O . GLY A 1 83 ? -11.990 1.320 7.736 1.00 98.00 83 GLY A O 1
ATOM 657 N N . VAL A 1 84 ? -10.721 -0.467 8.292 1.00 98.69 84 VAL A N 1
ATOM 658 C CA . VAL A 1 84 ? -9.405 0.164 8.135 1.00 98.69 84 VAL A CA 1
ATOM 659 C C . VAL A 1 84 ? -8.697 -0.445 6.928 1.00 98.69 84 VAL A C 1
ATOM 661 O O . VAL A 1 84 ? -8.285 -1.604 6.943 1.00 98.69 84 VAL A O 1
ATOM 664 N N . PHE A 1 85 ? -8.522 0.343 5.874 1.00 98.75 85 PHE A N 1
ATOM 665 C CA . PHE A 1 85 ? -7.841 -0.077 4.656 1.00 98.75 85 PHE A CA 1
ATOM 666 C C . PHE A 1 85 ? -6.360 0.266 4.754 1.00 98.75 85 PHE A C 1
ATOM 668 O O . PHE A 1 85 ? -5.996 1.435 4.878 1.00 98.75 85 PHE A O 1
ATOM 675 N N . VAL A 1 86 ? -5.507 -0.748 4.674 1.00 98.69 86 VAL A N 1
ATOM 676 C CA . VAL A 1 86 ? -4.050 -0.613 4.717 1.00 98.69 86 VAL A CA 1
ATOM 677 C C . VAL A 1 86 ? -3.536 -0.771 3.295 1.00 98.69 86 VAL A C 1
ATOM 679 O O . VAL A 1 86 ? -3.688 -1.839 2.694 1.00 98.69 86 VAL A O 1
ATOM 682 N N . LEU A 1 87 ? -2.995 0.303 2.730 1.00 98.69 87 LEU A N 1
ATOM 683 C CA . LEU A 1 87 ? -2.607 0.374 1.327 1.00 98.69 87 LEU A CA 1
ATOM 684 C C . LEU A 1 87 ? -1.084 0.325 1.196 1.00 98.69 87 LEU A C 1
ATOM 686 O O . LEU A 1 87 ? -0.379 1.147 1.779 1.00 98.69 87 LEU A O 1
ATOM 690 N N . GLU A 1 88 ? -0.613 -0.586 0.352 1.00 97.56 88 GLU A N 1
ATOM 691 C CA . GLU A 1 88 ? 0.782 -0.704 -0.078 1.00 97.56 88 GLU A CA 1
ATOM 692 C C . GLU A 1 88 ? 0.904 -0.256 -1.542 1.00 97.56 88 GLU A C 1
ATOM 694 O O . GLU A 1 88 ? 0.244 -0.824 -2.422 1.00 97.56 88 GLU A O 1
ATOM 699 N N . THR A 1 89 ? 1.753 0.731 -1.832 1.00 96.06 89 THR A N 1
ATOM 700 C CA . THR A 1 89 ? 1.879 1.316 -3.173 1.00 96.06 89 THR A CA 1
ATOM 701 C C . THR A 1 89 ? 3.138 0.832 -3.884 1.00 96.06 89 THR A C 1
ATOM 703 O O . THR A 1 89 ? 4.259 0.960 -3.398 1.00 96.06 89 THR A O 1
ATOM 706 N N . LYS A 1 90 ? 2.988 0.340 -5.119 1.00 93.06 90 LYS A N 1
ATOM 707 C CA . LYS A 1 90 ? 4.123 -0.006 -5.988 1.00 93.06 90 LYS A CA 1
ATOM 708 C C . LYS A 1 90 ? 4.032 0.718 -7.324 1.00 93.06 90 LYS A C 1
ATOM 710 O O . LYS A 1 90 ? 3.116 0.489 -8.107 1.00 93.06 90 LYS A O 1
ATOM 715 N N . HIS A 1 91 ? 5.014 1.569 -7.619 1.00 93.00 91 HIS A N 1
ATOM 716 C CA . HIS A 1 91 ? 5.129 2.224 -8.924 1.00 93.00 91 HIS A CA 1
ATOM 717 C C . HIS A 1 91 ? 5.965 1.381 -9.893 1.00 93.00 91 HIS A C 1
ATOM 719 O O . HIS A 1 91 ? 7.197 1.392 -9.833 1.00 93.00 91 HIS A O 1
ATOM 725 N N . LEU A 1 92 ? 5.300 0.638 -10.780 1.00 90.12 92 LEU A N 1
ATOM 726 C CA . LEU A 1 92 ? 5.922 -0.365 -11.646 1.00 90.12 92 LEU A CA 1
ATOM 727 C C . LEU A 1 92 ? 5.528 -0.179 -13.120 1.00 90.12 92 LEU A C 1
ATOM 729 O O . LEU A 1 92 ? 4.540 0.464 -13.468 1.00 90.12 92 LEU A O 1
ATOM 733 N N . GLN A 1 93 ? 6.329 -0.767 -14.006 1.00 89.19 93 GLN A N 1
ATOM 734 C CA . GLN A 1 93 ? 6.121 -0.772 -15.459 1.00 89.19 93 GLN A CA 1
ATOM 735 C C . GLN A 1 93 ? 6.430 -2.162 -16.024 1.00 89.19 93 GLN A C 1
ATOM 737 O O . GLN A 1 93 ? 7.118 -2.956 -15.378 1.00 89.19 93 GLN A O 1
ATOM 742 N N . GLY A 1 94 ? 5.979 -2.450 -17.244 1.00 90.25 94 GLY A N 1
ATOM 743 C CA . GLY A 1 94 ? 6.237 -3.735 -17.897 1.00 90.25 94 GLY A CA 1
ATOM 744 C C . GLY A 1 94 ? 5.315 -4.842 -17.394 1.00 90.25 94 GLY A C 1
ATOM 745 O O . GLY A 1 94 ? 4.153 -4.598 -17.089 1.00 90.25 94 GLY A O 1
ATOM 746 N N . TRP A 1 95 ? 5.805 -6.074 -17.343 1.00 95.44 95 TRP A N 1
ATOM 747 C CA . TRP A 1 95 ? 5.006 -7.249 -17.008 1.00 95.44 95 TRP A CA 1
ATOM 748 C C . TRP A 1 95 ? 5.279 -7.726 -15.592 1.00 95.44 95 TRP A C 1
ATOM 750 O O . TRP A 1 95 ? 6.432 -7.937 -15.217 1.00 95.44 95 TRP A O 1
ATOM 760 N N . ILE A 1 96 ? 4.216 -7.938 -14.827 1.00 93.12 96 ILE A N 1
ATOM 761 C CA . ILE A 1 96 ? 4.281 -8.441 -13.459 1.00 93.12 96 ILE A CA 1
ATOM 762 C C . ILE A 1 96 ? 3.762 -9.874 -13.433 1.00 93.12 96 ILE A C 1
ATOM 764 O O . ILE A 1 96 ? 2.646 -10.153 -13.870 1.00 93.12 96 ILE A O 1
ATOM 768 N N . PHE A 1 97 ? 4.589 -10.767 -12.902 1.00 93.88 97 PHE A N 1
ATOM 769 C CA . PHE A 1 97 ? 4.282 -12.170 -12.671 1.00 93.88 97 PHE A CA 1
ATOM 770 C C . PHE A 1 97 ? 4.315 -12.425 -11.169 1.00 93.88 97 PHE A C 1
ATOM 772 O O . PHE A 1 97 ? 5.318 -12.148 -10.509 1.00 93.88 97 PHE A O 1
ATOM 779 N N . GLY A 1 98 ? 3.231 -12.961 -10.632 1.00 91.81 98 GLY A N 1
ATOM 780 C CA . GLY A 1 98 ? 3.103 -13.206 -9.204 1.00 91.81 98 GLY A CA 1
ATOM 781 C C . GLY A 1 98 ? 1.825 -13.957 -8.867 1.00 91.81 98 GLY A C 1
ATOM 782 O O . GLY A 1 98 ? 0.893 -14.010 -9.663 1.00 91.81 98 GLY A O 1
ATOM 783 N N . ALA A 1 99 ? 1.773 -14.530 -7.676 1.00 91.50 99 ALA A N 1
ATOM 784 C CA . ALA A 1 99 ? 0.543 -15.061 -7.107 1.00 91.50 99 ALA A CA 1
ATOM 785 C C . ALA A 1 99 ? 0.458 -14.686 -5.629 1.00 91.50 99 ALA A C 1
ATOM 787 O O . ALA A 1 99 ? 1.475 -14.392 -4.995 1.00 91.50 99 ALA A O 1
ATOM 788 N N . GLU A 1 100 ? -0.752 -14.733 -5.076 1.00 90.50 100 GLU A N 1
ATOM 789 C CA . GLU A 1 100 ? -1.054 -14.308 -3.706 1.00 90.50 100 GLU A CA 1
ATOM 790 C C . GLU A 1 100 ? -0.109 -14.919 -2.662 1.00 90.50 100 GLU A C 1
ATOM 792 O O . GLU A 1 100 ? 0.469 -14.202 -1.848 1.00 90.50 100 GLU A O 1
ATOM 797 N N . ARG A 1 101 ? 0.116 -16.237 -2.732 1.00 90.06 101 ARG A N 1
ATOM 798 C CA . ARG A 1 101 ? 0.918 -16.985 -1.749 1.00 90.06 101 ARG A CA 1
ATOM 799 C C . ARG A 1 101 ? 2.417 -17.051 -2.066 1.00 90.06 101 ARG A C 1
ATOM 801 O O . ARG A 1 101 ? 3.181 -17.609 -1.281 1.00 90.06 101 ARG A O 1
ATOM 808 N N . GLN A 1 102 ? 2.867 -16.504 -3.198 1.00 91.69 102 GLN A N 1
ATOM 809 C CA . GLN A 1 102 ? 4.291 -16.523 -3.552 1.00 91.69 102 GLN A CA 1
ATOM 810 C C . GLN A 1 102 ? 5.099 -15.586 -2.649 1.00 91.69 102 GLN A C 1
ATOM 812 O O . GLN A 1 102 ? 4.613 -14.546 -2.210 1.00 91.69 102 GLN A O 1
ATOM 817 N N . GLN A 1 103 ? 6.348 -15.953 -2.360 1.00 93.56 103 GLN A N 1
ATOM 818 C CA . GLN A 1 103 ? 7.251 -15.107 -1.576 1.00 93.56 103 GLN A CA 1
ATOM 819 C C . GLN A 1 103 ? 7.655 -13.843 -2.317 1.00 93.56 103 GLN A C 1
ATOM 821 O O . GLN A 1 103 ? 7.543 -12.748 -1.766 1.00 93.56 103 GLN A O 1
ATOM 826 N N . ASP A 1 104 ? 8.063 -14.019 -3.565 1.00 92.19 104 AS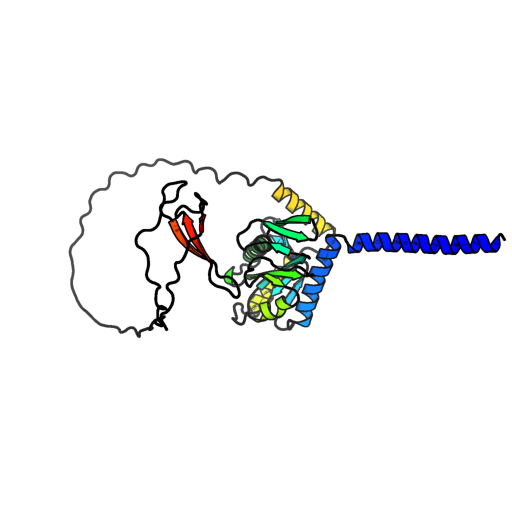P A N 1
ATOM 827 C CA . ASP A 1 104 ? 8.520 -12.953 -4.433 1.00 92.19 104 ASP A CA 1
ATOM 828 C C . ASP A 1 104 ? 7.670 -12.927 -5.694 1.00 92.19 104 ASP A C 1
ATOM 830 O O . ASP A 1 104 ? 7.245 -13.964 -6.210 1.00 92.19 104 ASP A O 1
ATOM 834 N N . TRP A 1 105 ? 7.458 -11.725 -6.201 1.00 95.31 105 TRP A N 1
ATOM 835 C CA . TRP A 1 105 ? 6.950 -11.481 -7.537 1.00 95.31 105 TRP A CA 1
ATOM 836 C C . TRP A 1 105 ? 8.103 -11.128 -8.467 1.00 95.31 105 TRP A C 1
ATOM 838 O O . TRP A 1 105 ? 9.224 -10.831 -8.049 1.00 95.31 105 TRP A O 1
ATOM 848 N N . THR A 1 106 ? 7.838 -11.196 -9.763 1.00 93.94 106 THR A N 1
ATOM 849 C CA . THR A 1 106 ? 8.814 -10.919 -10.808 1.00 93.94 106 THR A CA 1
ATOM 850 C C . THR A 1 106 ? 8.297 -9.823 -11.721 1.00 93.94 106 THR A C 1
ATOM 852 O O . THR A 1 106 ? 7.231 -9.951 -12.316 1.00 93.94 106 THR A O 1
ATOM 855 N N . GLN A 1 107 ? 9.086 -8.769 -11.882 1.00 94.25 107 GLN A N 1
ATOM 856 C CA . GLN A 1 107 ? 8.885 -7.747 -12.897 1.00 94.25 107 GLN A CA 1
ATOM 857 C C . GLN A 1 107 ? 9.779 -8.053 -14.098 1.00 94.25 107 GLN A C 1
ATOM 859 O O . GLN A 1 107 ? 10.981 -8.268 -13.947 1.00 94.25 107 GLN A O 1
ATOM 864 N N . THR A 1 108 ? 9.202 -8.042 -15.295 1.00 90.81 108 THR A N 1
ATOM 865 C CA . THR A 1 108 ? 9.937 -8.045 -16.562 1.00 90.81 108 THR A CA 1
ATOM 866 C C . THR A 1 108 ? 9.726 -6.706 -17.251 1.00 90.81 108 THR A C 1
ATOM 868 O O . THR A 1 108 ? 8.593 -6.308 -17.509 1.00 90.81 108 THR A O 1
ATOM 871 N N . PHE A 1 109 ? 10.809 -6.000 -17.545 1.00 84.88 109 PHE A N 1
ATOM 872 C CA . PHE A 1 109 ? 10.772 -4.718 -18.238 1.00 84.88 109 PHE A CA 1
ATOM 873 C C . PHE A 1 109 ? 11.952 -4.646 -19.206 1.00 84.88 109 PHE A C 1
ATOM 875 O O . PHE A 1 109 ? 13.109 -4.807 -18.809 1.00 84.88 109 PHE A O 1
ATOM 882 N N . TYR A 1 110 ? 11.650 -4.454 -20.491 1.00 81.06 110 TYR A N 1
ATOM 883 C CA . TYR A 1 110 ? 12.592 -4.678 -21.589 1.00 81.06 110 TYR A CA 1
ATOM 884 C C . TYR A 1 110 ? 13.259 -6.063 -21.487 1.00 81.06 110 TYR A C 1
ATOM 886 O O . TYR A 1 110 ? 12.569 -7.074 -21.394 1.00 81.06 110 TYR A O 1
ATOM 894 N N . ARG A 1 111 ? 14.596 -6.122 -21.492 1.00 84.44 111 ARG A N 1
ATOM 895 C CA . ARG A 1 111 ? 15.384 -7.361 -21.383 1.00 84.44 111 ARG A CA 1
ATOM 896 C C . ARG A 1 111 ? 15.732 -7.731 -19.937 1.00 84.44 111 ARG A C 1
ATOM 898 O O . ARG A 1 111 ? 16.469 -8.686 -19.714 1.00 84.44 111 ARG A O 1
ATOM 905 N N . HIS A 1 112 ? 15.228 -6.984 -18.955 1.00 80.88 112 HIS A N 1
ATOM 906 C CA . HIS A 1 112 ? 15.558 -7.186 -17.549 1.00 80.88 112 HIS A CA 1
ATOM 907 C C . HIS A 1 112 ? 14.422 -7.883 -16.810 1.00 80.88 112 HIS A C 1
ATOM 909 O O . HIS A 1 112 ? 13.247 -7.549 -16.974 1.00 80.88 112 HIS A O 1
ATOM 915 N N . ARG A 1 113 ? 14.800 -8.826 -15.947 1.00 91.19 113 ARG A N 1
ATOM 916 C CA . ARG A 1 113 ? 13.906 -9.518 -15.023 1.00 91.19 113 ARG A CA 1
ATOM 917 C C . ARG A 1 113 ? 14.396 -9.280 -13.602 1.00 91.19 113 ARG A C 1
ATOM 919 O O . ARG A 1 113 ? 15.533 -9.613 -13.282 1.00 91.19 113 ARG A O 1
ATOM 926 N N . VAL A 1 114 ? 13.539 -8.723 -12.757 1.00 86.62 114 VAL A N 1
ATOM 927 C CA . VAL A 1 114 ? 13.857 -8.402 -11.363 1.00 86.62 114 VAL A CA 1
ATOM 928 C C . VAL A 1 114 ? 12.838 -9.079 -10.460 1.00 86.62 114 VAL A C 1
ATOM 930 O O . VAL A 1 114 ? 11.633 -8.931 -10.658 1.00 86.62 114 VAL A O 1
ATOM 933 N N . ARG A 1 115 ? 13.323 -9.833 -9.469 1.00 92.88 115 ARG A N 1
ATOM 934 C CA . ARG A 1 115 ? 12.482 -10.356 -8.390 1.00 92.88 115 ARG A CA 1
ATOM 935 C C . ARG A 1 115 ? 12.393 -9.333 -7.269 1.00 92.88 115 ARG A C 1
ATOM 937 O O . ARG A 1 115 ? 13.389 -8.690 -6.943 1.00 92.88 115 ARG A O 1
ATOM 944 N N . PHE A 1 116 ? 11.216 -9.205 -6.684 1.00 89.62 116 PHE A N 1
ATOM 945 C CA . PHE A 1 116 ? 10.966 -8.349 -5.535 1.00 89.62 116 PHE A CA 1
ATOM 946 C C . PHE A 1 116 ? 9.972 -9.032 -4.605 1.00 89.62 116 PHE A C 1
ATOM 948 O O . PHE A 1 116 ? 9.158 -9.842 -5.043 1.00 89.62 116 PHE A O 1
ATOM 955 N N . GLN A 1 117 ? 10.035 -8.700 -3.321 1.00 91.38 117 GLN A N 1
ATOM 956 C CA . GLN A 1 117 ? 9.138 -9.277 -2.331 1.00 91.38 117 GLN A CA 1
ATOM 957 C C . GLN A 1 117 ? 7.672 -9.010 -2.699 1.00 91.38 117 GLN A C 1
ATOM 959 O O . GLN A 1 117 ? 7.314 -7.894 -3.076 1.00 91.38 117 GLN A O 1
ATOM 964 N N . ASN A 1 118 ? 6.823 -10.025 -2.549 1.00 95.56 118 ASN A N 1
ATOM 965 C CA . ASN A 1 118 ? 5.388 -9.913 -2.784 1.00 95.56 118 ASN A CA 1
ATOM 966 C C . ASN A 1 118 ? 4.769 -8.791 -1.910 1.00 95.56 118 ASN A C 1
ATOM 968 O O . ASN A 1 118 ? 4.813 -8.902 -0.676 1.00 95.56 118 ASN A O 1
ATOM 972 N N . PRO A 1 119 ? 4.156 -7.749 -2.512 1.00 95.25 119 PRO A N 1
ATOM 973 C CA . PRO A 1 119 ? 3.554 -6.634 -1.779 1.00 95.25 119 PRO A CA 1
ATOM 974 C C . PRO A 1 119 ? 2.428 -7.061 -0.833 1.00 95.25 119 PRO A C 1
ATOM 976 O O . PRO A 1 119 ? 2.287 -6.482 0.235 1.00 95.25 119 PRO A O 1
ATOM 979 N N . LEU A 1 120 ? 1.678 -8.123 -1.150 1.00 96.00 120 LEU A N 1
ATOM 980 C CA . LEU A 1 120 ? 0.633 -8.643 -0.257 1.00 96.00 120 LEU A CA 1
ATOM 981 C C . LEU A 1 120 ? 1.223 -9.165 1.055 1.00 96.00 120 LEU A C 1
ATOM 983 O O . LEU A 1 120 ? 0.646 -8.974 2.122 1.00 96.00 120 LEU A O 1
ATOM 987 N N . ARG A 1 121 ? 2.405 -9.793 0.992 1.00 94.81 121 ARG A N 1
ATOM 988 C CA . ARG A 1 121 ? 3.115 -10.277 2.183 1.00 94.81 121 ARG A CA 1
ATOM 989 C C . ARG A 1 121 ? 3.743 -9.139 2.980 1.00 94.81 121 ARG A C 1
ATOM 991 O O . ARG A 1 121 ? 3.846 -9.260 4.197 1.00 94.81 121 ARG A O 1
ATOM 998 N N . GLN A 1 122 ? 4.191 -8.074 2.309 1.00 89.81 122 GLN A N 1
ATOM 999 C CA . GLN A 1 122 ? 4.623 -6.842 2.981 1.00 89.81 122 GLN A CA 1
ATOM 1000 C C . GLN A 1 122 ? 3.441 -6.240 3.739 1.00 89.81 122 GLN A C 1
ATOM 1002 O O . GLN A 1 122 ? 3.508 -6.106 4.960 1.00 89.81 122 GLN A O 1
ATOM 1007 N N . ASN A 1 123 ? 2.323 -6.045 3.041 1.00 96.56 123 ASN A N 1
ATOM 1008 C CA . ASN A 1 123 ? 1.128 -5.447 3.608 1.00 96.56 123 ASN A CA 1
ATOM 1009 C C . ASN A 1 123 ? 0.529 -6.265 4.756 1.00 96.56 123 ASN A C 1
ATOM 1011 O O . ASN A 1 123 ? 0.135 -5.703 5.770 1.00 96.56 123 ASN A O 1
ATOM 1015 N N . TRP A 1 124 ? 0.557 -7.600 4.687 1.00 95.81 124 TRP A N 1
ATOM 1016 C CA . TRP A 1 124 ? 0.112 -8.451 5.798 1.00 95.81 124 TRP A CA 1
ATOM 1017 C C . TRP A 1 124 ? 0.848 -8.155 7.116 1.00 95.81 124 TRP A C 1
ATOM 1019 O O . TRP A 1 124 ? 0.238 -8.173 8.183 1.00 95.81 124 TRP A O 1
ATOM 1029 N N . ARG A 1 125 ? 2.145 -7.820 7.064 1.00 93.50 125 ARG A N 1
ATOM 1030 C CA . ARG A 1 125 ? 2.894 -7.420 8.268 1.00 93.50 125 ARG A CA 1
ATOM 1031 C C . ARG A 1 125 ? 2.398 -6.083 8.812 1.00 93.50 125 ARG A C 1
ATOM 1033 O O . ARG A 1 125 ? 2.355 -5.920 10.026 1.00 93.50 125 ARG A O 1
ATOM 1040 N N . HIS A 1 126 ? 2.015 -5.154 7.937 1.00 95.56 126 HIS A N 1
ATOM 1041 C CA . HIS A 1 126 ? 1.400 -3.888 8.333 1.00 95.56 126 HIS A CA 1
ATOM 1042 C C . HIS A 1 126 ? 0.036 -4.120 8.989 1.00 95.56 126 HIS A C 1
ATOM 1044 O O . HIS A 1 126 ? -0.217 -3.547 10.044 1.00 95.56 126 HIS A O 1
ATOM 1050 N N . LEU A 1 127 ? -0.787 -5.026 8.448 1.00 96.25 127 LEU A N 1
ATOM 1051 C CA . LEU A 1 127 ? -2.057 -5.419 9.067 1.00 96.25 127 LEU A CA 1
ATOM 1052 C C . LEU A 1 127 ? -1.844 -5.996 10.468 1.00 96.25 127 LEU A C 1
ATOM 1054 O O . LEU A 1 127 ? -2.463 -5.518 11.407 1.00 96.25 127 LEU A O 1
ATOM 1058 N N . LYS A 1 128 ? -0.940 -6.971 10.637 1.00 96.00 128 LYS A N 1
ATOM 1059 C CA . LYS A 1 128 ? -0.652 -7.551 11.963 1.00 96.00 128 LYS A CA 1
ATOM 1060 C C . LYS A 1 128 ? -0.113 -6.514 12.947 1.00 96.00 128 LYS A C 1
ATOM 1062 O O . LYS A 1 128 ? -0.450 -6.552 14.123 1.00 96.00 128 LYS A O 1
ATOM 1067 N N . ALA A 1 129 ? 0.707 -5.581 12.465 1.00 95.00 129 ALA A N 1
ATOM 1068 C CA . ALA A 1 129 ? 1.200 -4.484 13.282 1.00 95.00 129 ALA A CA 1
ATOM 1069 C C . ALA A 1 129 ? 0.058 -3.565 13.748 1.00 95.00 129 ALA A C 1
ATOM 1071 O O . ALA A 1 129 ? 0.013 -3.212 14.923 1.00 95.00 129 ALA A O 1
ATOM 1072 N N . LEU A 1 130 ? -0.875 -3.213 12.857 1.00 96.69 130 LEU A N 1
ATOM 1073 C CA . LEU A 1 130 ? -2.041 -2.396 13.198 1.00 96.69 130 LEU A CA 1
ATOM 1074 C C . LEU A 1 130 ? -3.059 -3.133 14.068 1.00 96.69 130 LEU A C 1
ATOM 1076 O O . LEU A 1 130 ? -3.618 -2.515 14.961 1.00 96.69 130 LEU A O 1
ATOM 1080 N N . GLU A 1 131 ? -3.271 -4.430 13.857 1.00 95.12 131 GLU A N 1
ATOM 1081 C CA . GLU A 1 131 ? -4.139 -5.261 14.700 1.00 95.12 131 GLU A CA 1
ATOM 1082 C C . GLU A 1 131 ? -3.695 -5.184 16.162 1.00 95.12 131 GLU A C 1
ATOM 1084 O O . GLU A 1 131 ? -4.493 -4.861 17.034 1.00 95.12 131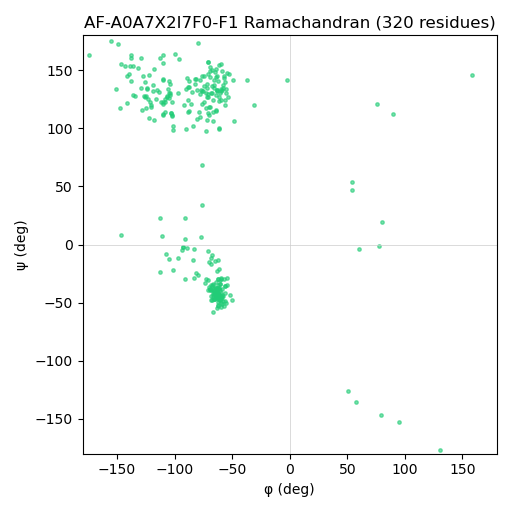 GLU A O 1
ATOM 1089 N N . THR A 1 132 ? -2.400 -5.397 16.425 1.00 93.94 132 THR A N 1
ATOM 1090 C CA . THR A 1 132 ? -1.847 -5.299 17.783 1.00 93.94 132 THR A CA 1
ATOM 1091 C C . THR A 1 132 ? -1.823 -3.862 18.305 1.00 93.94 132 THR A C 1
ATOM 1093 O O . THR A 1 132 ? -2.070 -3.642 19.484 1.00 93.94 132 THR A O 1
ATOM 1096 N N . LEU A 1 133 ? -1.508 -2.877 17.458 1.00 95.12 133 LEU A N 1
ATOM 1097 C CA . LEU A 1 133 ? -1.387 -1.477 17.882 1.00 95.12 133 LEU A CA 1
ATOM 1098 C C . LEU A 1 133 ? -2.739 -0.833 18.217 1.00 95.12 133 LEU A C 1
ATOM 1100 O O . LEU A 1 133 ? -2.823 -0.026 19.140 1.00 95.12 133 LEU A O 1
ATOM 1104 N N . LEU A 1 134 ? -3.767 -1.144 17.429 1.00 94.75 134 LEU A N 1
ATOM 1105 C CA . LEU A 1 134 ? -5.090 -0.526 17.514 1.00 94.75 134 LEU A CA 1
ATOM 1106 C C . LEU A 1 134 ? -6.082 -1.357 18.329 1.00 94.75 134 LEU A C 1
ATOM 1108 O O . LEU A 1 134 ? -7.150 -0.845 18.651 1.00 94.75 134 LEU A O 1
ATOM 1112 N N . ASP A 1 135 ? -5.741 -2.608 18.649 1.00 93.94 135 ASP A N 1
ATOM 1113 C CA . ASP A 1 135 ? -6.646 -3.578 19.275 1.00 93.94 135 ASP A CA 1
ATOM 1114 C C . ASP A 1 135 ? -7.951 -3.741 18.469 1.00 93.94 135 ASP A C 1
ATOM 1116 O O . ASP A 1 135 ? -9.071 -3.654 18.971 1.00 93.94 135 ASP A O 1
ATOM 1120 N N . VAL A 1 136 ? -7.793 -3.902 17.151 1.00 91.12 136 VAL A N 1
ATOM 1121 C CA . VAL A 1 136 ? -8.895 -4.053 16.191 1.00 91.12 136 VAL A CA 1
ATOM 1122 C C . VAL A 1 136 ? -8.818 -5.445 15.568 1.00 91.12 136 VAL A C 1
ATOM 1124 O O . VAL A 1 136 ? -7.740 -5.818 15.100 1.00 91.12 136 VAL A O 1
ATOM 1127 N N . PRO A 1 137 ? -9.929 -6.206 15.483 1.00 92.50 137 PRO A N 1
ATOM 1128 C CA . PRO A 1 137 ? -9.928 -7.524 14.856 1.00 92.50 137 PRO A CA 1
ATOM 1129 C C . PRO A 1 137 ? -9.413 -7.481 13.416 1.00 92.50 137 PRO A C 1
ATOM 1131 O O . PRO A 1 137 ? -9.806 -6.609 12.638 1.00 92.50 137 PRO A O 1
ATOM 1134 N N . LEU A 1 138 ? -8.621 -8.481 13.015 1.00 92.38 138 LEU A N 1
ATOM 1135 C CA . LEU A 1 138 ? -8.100 -8.585 11.646 1.00 92.38 138 LEU A CA 1
ATOM 1136 C C . LEU A 1 138 ? -9.204 -8.548 10.573 1.00 92.38 138 LEU A C 1
ATOM 1138 O O . LEU A 1 138 ? -8.960 -8.080 9.468 1.00 92.38 138 LEU A O 1
ATOM 1142 N N . ALA A 1 139 ? -10.420 -9.001 10.900 1.00 93.12 139 ALA A N 1
ATOM 1143 C CA . ALA A 1 139 ? -11.584 -8.957 10.012 1.00 93.12 139 ALA A CA 1
ATOM 1144 C C . ALA A 1 139 ? -12.021 -7.528 9.629 1.00 93.12 139 ALA A C 1
ATOM 1146 O O . ALA A 1 139 ? -12.655 -7.348 8.592 1.00 93.12 139 ALA A O 1
ATOM 1147 N N . HIS A 1 140 ? -11.678 -6.520 10.437 1.00 95.38 140 HIS A N 1
ATOM 1148 C CA . HIS A 1 140 ? -11.952 -5.106 10.158 1.00 95.38 140 HIS A CA 1
ATOM 1149 C C . HIS A 1 140 ? -10.781 -4.413 9.437 1.00 95.38 140 HIS A C 1
ATOM 1151 O O . HIS A 1 140 ? -10.865 -3.222 9.129 1.00 95.38 140 HIS A O 1
ATOM 1157 N N . LEU A 1 141 ? -9.676 -5.132 9.193 1.00 96.94 141 LEU A N 1
ATOM 1158 C CA . LEU A 1 141 ? -8.511 -4.635 8.467 1.00 96.94 141 LEU A CA 1
ATOM 1159 C C . LEU A 1 141 ? -8.516 -5.178 7.034 1.00 96.94 141 LEU A C 1
ATOM 1161 O O . LEU A 1 141 ? -8.464 -6.385 6.797 1.00 96.94 141 LEU A O 1
ATOM 1165 N N . HIS A 1 142 ? -8.500 -4.281 6.056 1.00 97.81 142 HIS A N 1
ATOM 1166 C CA . HIS A 1 142 ? -8.511 -4.634 4.642 1.00 97.81 142 HIS A CA 1
ATOM 1167 C C . HIS A 1 142 ? -7.144 -4.356 4.017 1.00 97.81 142 HIS A C 1
ATOM 1169 O O . HIS A 1 142 ? -6.707 -3.212 3.910 1.00 97.81 142 HIS A O 1
ATOM 1175 N N . SER A 1 143 ? -6.459 -5.416 3.588 1.00 97.62 143 SER A N 1
ATOM 1176 C CA . SER A 1 143 ? -5.221 -5.303 2.810 1.00 97.62 143 SER A CA 1
ATOM 1177 C C . SER A 1 143 ? -5.550 -4.845 1.398 1.00 97.62 143 SER A C 1
ATOM 1179 O O . SER A 1 143 ? -6.407 -5.445 0.755 1.00 97.62 143 SER A O 1
ATOM 1181 N N . VAL A 1 144 ? -4.858 -3.818 0.907 1.00 98.31 144 VAL A N 1
ATOM 1182 C CA . VAL A 1 144 ? -4.978 -3.321 -0.465 1.00 98.31 144 VAL A CA 1
ATOM 1183 C C . VAL A 1 144 ? -3.584 -3.081 -1.035 1.00 98.31 144 VAL A C 1
ATOM 1185 O O . VAL A 1 144 ? -2.762 -2.396 -0.434 1.00 98.31 144 VAL A O 1
ATOM 1188 N N . VAL A 1 145 ? -3.296 -3.631 -2.209 1.00 98.12 145 VAL A N 1
ATOM 1189 C CA . VAL A 1 145 ? -2.050 -3.367 -2.938 1.00 98.12 145 VAL A CA 1
ATOM 1190 C C . VAL A 1 145 ? -2.390 -2.549 -4.171 1.00 98.12 145 VAL A C 1
ATOM 1192 O O . VAL A 1 145 ? -3.166 -2.995 -5.013 1.00 98.12 145 VAL A O 1
ATOM 1195 N N . VAL A 1 146 ? -1.785 -1.371 -4.301 1.00 97.81 146 VAL A N 1
ATOM 1196 C CA . VAL A 1 146 ? -2.040 -0.449 -5.409 1.00 97.81 146 VAL A CA 1
ATOM 1197 C C . VAL A 1 146 ? -0.826 -0.398 -6.325 1.00 97.81 146 VAL A C 1
ATOM 1199 O O . VAL A 1 146 ? 0.234 0.122 -5.964 1.00 97.81 146 VAL A O 1
ATOM 1202 N N . LEU A 1 147 ? -0.976 -0.908 -7.546 1.00 95.81 147 LEU A N 1
ATOM 1203 C CA . LEU A 1 147 ? 0.029 -0.720 -8.586 1.00 95.81 147 LEU A CA 1
ATOM 120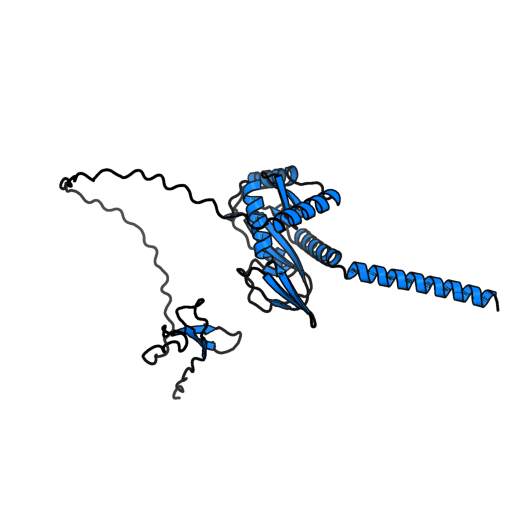4 C C . LEU A 1 147 ? -0.252 0.564 -9.357 1.00 95.81 147 LEU A C 1
ATOM 1206 O O . LEU A 1 147 ? -1.316 0.747 -9.944 1.00 95.81 147 LEU A O 1
ATOM 1210 N N . THR A 1 148 ? 0.743 1.442 -9.396 1.00 93.56 148 THR A N 1
ATOM 1211 C CA . THR A 1 148 ? 0.740 2.643 -10.234 1.00 93.56 148 THR A CA 1
ATOM 1212 C C . THR A 1 148 ? 1.758 2.506 -11.361 1.00 93.56 148 THR A C 1
ATOM 1214 O O . THR A 1 148 ? 2.653 1.664 -11.305 1.00 93.56 148 THR A O 1
ATOM 1217 N N . GLY A 1 149 ? 1.633 3.344 -12.391 1.00 89.81 149 GLY A N 1
ATOM 1218 C CA . GLY A 1 149 ? 2.453 3.260 -13.598 1.00 89.81 149 GLY A CA 1
ATOM 1219 C C . GLY A 1 149 ? 1.768 2.453 -14.699 1.00 89.81 149 GLY A C 1
ATOM 1220 O O . GLY A 1 149 ? 0.545 2.422 -14.780 1.00 89.81 149 GLY A O 1
ATOM 1221 N N . THR A 1 150 ? 2.563 1.836 -15.570 1.00 88.12 150 THR A N 1
ATOM 1222 C CA . THR A 1 150 ? 2.095 1.157 -16.795 1.00 88.12 150 THR A CA 1
ATOM 1223 C C . THR A 1 150 ? 2.299 -0.358 -16.737 1.00 88.12 150 THR A C 1
ATOM 1225 O O . THR A 1 150 ? 2.422 -1.027 -17.763 1.00 88.12 150 THR A O 1
ATOM 1228 N N . ALA A 1 151 ? 2.403 -0.909 -15.526 1.00 88.88 151 ALA A N 1
ATOM 1229 C CA . ALA A 1 151 ? 2.535 -2.342 -15.316 1.00 88.88 151 ALA A CA 1
ATOM 1230 C C . ALA A 1 151 ? 1.275 -3.103 -15.757 1.00 88.88 151 ALA A C 1
ATOM 1232 O O . ALA A 1 151 ? 0.153 -2.677 -15.501 1.00 88.88 151 ALA A O 1
ATOM 1233 N N . GLN A 1 152 ? 1.469 -4.277 -16.351 1.00 91.06 152 GLN A N 1
ATOM 1234 C CA . GLN A 1 152 ? 0.414 -5.227 -16.692 1.00 91.06 152 GLN A CA 1
ATOM 1235 C C . GLN A 1 152 ? 0.649 -6.537 -15.951 1.00 91.06 152 GLN A C 1
ATOM 1237 O O . GLN A 1 152 ? 1.753 -7.090 -15.991 1.00 91.06 152 GLN A O 1
ATOM 1242 N N . PHE A 1 153 ? -0.391 -7.067 -15.319 1.00 91.38 153 PHE A N 1
ATOM 1243 C CA . PHE A 1 153 ? -0.340 -8.409 -14.759 1.00 91.38 153 PHE A CA 1
ATOM 1244 C C . PHE A 1 153 ? -0.365 -9.455 -15.877 1.00 91.38 153 PHE A C 1
ATOM 1246 O O . PHE A 1 153 ? -1.133 -9.348 -16.830 1.00 91.38 153 PHE A O 1
ATOM 1253 N N . LYS A 1 154 ? 0.512 -10.456 -15.776 1.00 91.06 154 LYS A N 1
ATOM 1254 C CA . LYS A 1 154 ? 0.559 -11.627 -16.673 1.00 91.06 154 LYS A CA 1
ATOM 1255 C C . LYS A 1 154 ? 0.137 -12.919 -15.973 1.00 91.06 154 LYS A C 1
ATOM 1257 O O . LYS A 1 154 ? 0.259 -14.002 -16.532 1.00 91.06 154 LYS A O 1
ATOM 1262 N N . THR A 1 155 ? -0.345 -12.790 -14.746 1.00 90.06 155 THR A N 1
ATOM 1263 C CA . THR A 1 155 ? -0.927 -13.843 -13.922 1.00 90.06 155 THR A CA 1
ATOM 1264 C C . THR A 1 155 ? -2.186 -13.288 -13.265 1.00 90.06 155 THR A C 1
ATOM 1266 O O . THR A 1 155 ? -2.295 -12.075 -13.076 1.00 90.06 155 THR A O 1
ATOM 1269 N N . ALA A 1 156 ? -3.134 -14.162 -12.927 1.00 88.00 156 ALA A N 1
ATOM 1270 C CA . ALA A 1 156 ? -4.334 -13.756 -12.208 1.00 88.00 156 ALA A CA 1
ATOM 1271 C C . ALA A 1 156 ? -3.956 -13.125 -10.861 1.00 88.00 156 ALA A C 1
ATOM 1273 O O . ALA A 1 156 ? -3.135 -13.672 -10.118 1.00 88.00 156 ALA A O 1
ATOM 1274 N N . MET A 1 157 ? -4.554 -11.973 -10.569 1.00 89.88 157 MET A N 1
ATOM 1275 C CA . MET A 1 157 ? -4.359 -11.253 -9.318 1.00 89.88 157 MET A CA 1
ATOM 1276 C C . MET A 1 157 ? -5.632 -11.313 -8.480 1.00 89.88 157 MET A C 1
ATOM 1278 O O . MET A 1 157 ? -6.726 -11.259 -9.042 1.00 89.88 157 MET A O 1
ATOM 1282 N N . PRO A 1 158 ? -5.509 -11.440 -7.151 1.00 92.44 158 PRO A N 1
ATOM 1283 C CA . PRO A 1 158 ? -6.670 -11.416 -6.281 1.00 92.44 158 PRO A CA 1
ATOM 1284 C C . PRO A 1 158 ? -7.251 -9.991 -6.230 1.00 92.44 158 PRO A C 1
ATOM 1286 O O . PRO A 1 158 ? -6.542 -9.020 -6.506 1.00 92.44 158 PRO A O 1
ATOM 1289 N N . ALA A 1 159 ? -8.533 -9.858 -5.882 1.00 92.25 159 ALA A N 1
ATOM 1290 C CA . ALA A 1 159 ? -9.283 -8.601 -6.003 1.00 92.25 159 ALA A CA 1
ATOM 1291 C C . ALA A 1 159 ? -8.654 -7.419 -5.240 1.00 92.25 159 ALA A C 1
ATOM 1293 O O . ALA A 1 159 ? -8.755 -6.277 -5.678 1.00 92.25 159 ALA A O 1
ATOM 1294 N N . GLN A 1 160 ? -7.952 -7.695 -4.137 1.00 94.75 160 GLN A N 1
ATOM 1295 C CA . GLN A 1 160 ? -7.253 -6.691 -3.334 1.00 94.75 160 GLN A CA 1
ATOM 1296 C C . GLN A 1 160 ? -5.999 -6.089 -3.987 1.00 94.75 160 GLN A C 1
ATOM 1298 O O . GLN A 1 160 ? -5.380 -5.187 -3.420 1.00 94.75 160 GLN A O 1
ATOM 1303 N N . VAL A 1 161 ? -5.589 -6.590 -5.153 1.00 97.19 161 VAL A N 1
ATOM 1304 C CA . VAL A 1 161 ? -4.493 -6.032 -5.946 1.00 97.19 161 VAL A CA 1
ATOM 1305 C C . VAL A 1 161 ? -5.097 -5.211 -7.081 1.00 97.19 161 VAL A C 1
ATOM 1307 O O . VAL A 1 161 ? -5.540 -5.742 -8.097 1.00 97.19 161 VAL A O 1
ATOM 1310 N N . VAL A 1 162 ? -5.085 -3.894 -6.913 1.00 95.62 162 VAL A N 1
ATOM 1311 C CA . VAL A 1 162 ? -5.743 -2.938 -7.808 1.00 95.62 162 VAL A CA 1
ATOM 1312 C C . VAL A 1 162 ? -4.726 -2.124 -8.604 1.00 95.62 162 VAL A C 1
ATOM 1314 O O . VAL A 1 162 ? -3.574 -1.954 -8.194 1.00 95.62 162 VAL A O 1
ATOM 1317 N N . GLN A 1 163 ? -5.144 -1.599 -9.758 1.00 95.62 163 GLN A N 1
ATOM 1318 C CA . GLN A 1 163 ? -4.309 -0.736 -10.596 1.00 95.62 163 GLN A CA 1
ATOM 1319 C C . GLN A 1 163 ? -4.854 0.691 -10.658 1.00 95.62 163 GLN A C 1
ATOM 1321 O O . GLN A 1 163 ? -6.027 0.922 -10.947 1.00 95.62 163 GLN A O 1
ATOM 1326 N N . GLY A 1 164 ? -3.972 1.662 -10.439 1.00 95.62 164 GLY A N 1
ATOM 1327 C CA . GLY A 1 164 ? -4.274 3.077 -10.606 1.00 95.62 164 GLY A CA 1
ATOM 1328 C C . GLY A 1 164 ? -5.453 3.562 -9.753 1.00 95.62 164 GLY A C 1
ATOM 1329 O O . GLY A 1 164 ? -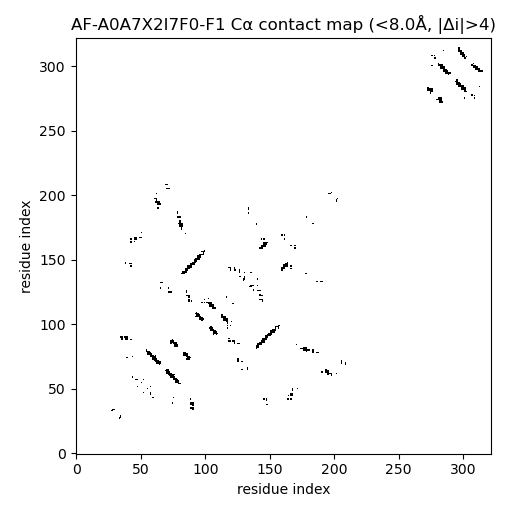5.581 3.216 -8.579 1.00 95.62 164 GLY A O 1
ATOM 1330 N N . ALA A 1 165 ? -6.333 4.355 -10.369 1.00 96.31 165 ALA A N 1
ATOM 1331 C CA . ALA A 1 165 ? -7.497 4.943 -9.708 1.00 96.31 165 ALA A CA 1
ATOM 1332 C C . ALA A 1 165 ? -8.567 3.915 -9.285 1.00 96.31 165 ALA A C 1
ATOM 1334 O O . ALA A 1 165 ? -9.464 4.272 -8.524 1.00 96.31 165 ALA A O 1
ATOM 1335 N N . ALA A 1 166 ? -8.460 2.644 -9.704 1.00 97.12 166 ALA A N 1
ATOM 1336 C CA . ALA A 1 166 ? -9.381 1.577 -9.298 1.00 97.12 166 ALA A CA 1
ATOM 1337 C C . ALA A 1 166 ? -9.361 1.297 -7.782 1.00 97.12 166 ALA A C 1
ATOM 1339 O O . ALA A 1 166 ? -10.282 0.672 -7.262 1.00 97.12 166 ALA A O 1
ATOM 1340 N N . VAL A 1 167 ? -8.364 1.811 -7.050 1.00 98.31 167 VAL A N 1
ATOM 1341 C CA . VAL A 1 167 ? -8.349 1.790 -5.580 1.00 98.31 167 VAL A CA 1
ATOM 1342 C C . VAL A 1 167 ? -9.582 2.456 -4.964 1.00 98.31 167 VAL A C 1
ATOM 1344 O O . VAL A 1 167 ? -10.095 1.976 -3.960 1.00 98.31 167 VAL A O 1
ATOM 1347 N N . VAL A 1 168 ? -10.097 3.523 -5.577 1.00 98.50 168 VAL A N 1
ATOM 1348 C CA . VAL A 1 168 ? -11.255 4.259 -5.058 1.00 98.50 168 VAL A CA 1
ATOM 1349 C C . VAL A 1 168 ? -12.534 3.415 -5.101 1.00 98.50 168 VAL A C 1
ATOM 1351 O O . VAL A 1 168 ? -13.121 3.204 -4.040 1.00 98.50 168 VAL A O 1
ATOM 1354 N N . PRO A 1 169 ? -12.989 2.905 -6.267 1.00 98.06 169 PRO A N 1
ATOM 1355 C CA . PRO A 1 169 ? -14.168 2.046 -6.307 1.00 98.06 169 PRO A CA 1
ATOM 1356 C C . PRO A 1 169 ? -13.967 0.746 -5.521 1.00 98.06 169 PRO A C 1
ATOM 1358 O O . PRO A 1 169 ? -14.931 0.252 -4.949 1.00 98.06 169 PRO A O 1
ATOM 1361 N N . TYR A 1 170 ? -12.736 0.229 -5.417 1.00 98.31 170 TYR A N 1
ATOM 1362 C CA . TYR A 1 170 ? -12.450 -0.921 -4.560 1.00 98.31 170 TYR A CA 1
ATOM 1363 C C . TYR A 1 170 ? -12.719 -0.616 -3.081 1.00 98.31 170 TYR A C 1
ATOM 1365 O O . TYR A 1 170 ? -13.490 -1.335 -2.457 1.00 98.31 170 TYR A O 1
ATOM 1373 N N . VAL A 1 171 ? -12.166 0.471 -2.526 1.00 97.88 171 VAL A N 1
ATOM 1374 C CA . VAL A 1 171 ? -12.426 0.877 -1.129 1.00 97.88 171 VAL A CA 1
ATOM 1375 C C . VAL A 1 171 ? -13.917 1.148 -0.903 1.00 97.88 171 VAL A C 1
ATOM 1377 O O . VAL A 1 171 ? -14.477 0.694 0.088 1.00 97.88 171 VAL A O 1
ATOM 1380 N N . ARG A 1 172 ? -14.586 1.813 -1.852 1.00 97.81 172 ARG A N 1
ATOM 1381 C CA . ARG A 1 172 ? -16.031 2.091 -1.784 1.00 97.81 172 ARG A CA 1
ATOM 1382 C C . ARG A 1 172 ? -16.918 0.851 -1.911 1.00 97.81 172 ARG A C 1
ATOM 1384 O O . ARG A 1 172 ? -18.094 0.938 -1.592 1.00 97.81 172 ARG A O 1
ATOM 1391 N N . SER A 1 173 ? -16.402 -0.278 -2.401 1.00 97.50 173 SER A N 1
ATOM 1392 C CA . SER A 1 173 ? -17.196 -1.508 -2.531 1.00 97.50 173 SER A CA 1
ATOM 1393 C C . SER A 1 173 ? -17.530 -2.154 -1.179 1.00 97.50 173 SER A C 1
ATOM 1395 O O . SER A 1 173 ? -18.430 -2.990 -1.096 1.00 97.50 173 SER A O 1
ATOM 1397 N N . PHE A 1 174 ? -16.837 -1.746 -0.113 1.00 96.06 174 PHE A N 1
ATOM 1398 C CA . PHE A 1 174 ? -17.078 -2.195 1.252 1.00 96.06 174 PHE A CA 1
ATOM 1399 C C . PHE A 1 174 ? -18.195 -1.356 1.875 1.00 96.06 174 PHE A C 1
ATOM 1401 O O . PHE A 1 174 ? -17.971 -0.225 2.292 1.00 96.06 174 PHE A O 1
ATOM 1408 N N . ASN A 1 175 ? -19.398 -1.929 1.934 1.00 92.19 175 ASN A N 1
ATOM 1409 C CA . ASN A 1 175 ? -20.599 -1.246 2.432 1.00 92.19 175 ASN A CA 1
ATOM 1410 C C . ASN A 1 175 ? -21.025 -1.703 3.839 1.00 92.19 175 ASN A C 1
ATOM 1412 O O . ASN A 1 175 ? -21.888 -1.085 4.458 1.00 92.19 175 ASN A O 1
ATOM 1416 N N . ALA A 1 176 ? -20.460 -2.804 4.344 1.00 92.75 176 ALA A N 1
ATOM 1417 C CA . ALA A 1 176 ? -20.776 -3.303 5.678 1.00 92.75 176 ALA A CA 1
ATOM 1418 C C . ALA A 1 176 ? -20.182 -2.367 6.734 1.00 92.75 176 ALA A C 1
ATOM 1420 O O . ALA A 1 176 ? -18.988 -2.083 6.700 1.00 92.75 176 ALA A O 1
ATOM 1421 N N . GLN A 1 177 ? -20.997 -1.897 7.678 1.00 95.38 177 GLN A N 1
ATOM 1422 C CA . GLN A 1 177 ? -20.504 -1.118 8.812 1.00 95.38 177 GLN A CA 1
ATOM 1423 C C . GLN A 1 177 ? -19.876 -2.067 9.837 1.00 95.38 177 GLN A C 1
ATOM 1425 O O . GLN A 1 177 ? -20.573 -2.851 10.477 1.00 95.38 177 GLN A O 1
ATOM 1430 N N . LEU A 1 178 ? -18.551 -2.011 9.957 1.00 95.31 178 LEU A N 1
ATOM 1431 C CA . LEU A 1 178 ? -17.753 -2.852 10.856 1.00 95.31 178 LEU A CA 1
ATOM 1432 C C . LEU A 1 178 ? -17.328 -2.103 12.126 1.00 95.31 178 LEU A C 1
ATOM 1434 O O . LEU A 1 178 ? -16.988 -2.719 13.136 1.00 95.31 178 LEU A O 1
ATOM 1438 N N . LEU A 1 179 ? -17.312 -0.770 12.074 1.00 96.56 179 LEU A N 1
ATOM 1439 C CA . LEU A 1 179 ? -16.831 0.102 13.137 1.00 96.56 179 LEU A CA 1
ATOM 1440 C C . LEU A 1 179 ? -17.874 1.171 13.458 1.00 96.56 179 LEU A C 1
ATOM 1442 O O . LEU A 1 179 ? -18.402 1.830 12.564 1.00 96.56 179 LEU A O 1
ATOM 1446 N N . ALA A 1 180 ? -18.112 1.387 14.750 1.00 96.75 180 ALA A N 1
ATOM 1447 C CA . ALA A 1 180 ? -18.889 2.526 15.220 1.00 96.75 180 ALA A CA 1
ATOM 1448 C C . ALA A 1 180 ? -18.115 3.847 14.998 1.00 96.75 180 ALA A C 1
ATOM 1450 O O . ALA A 1 180 ? -16.875 3.834 15.018 1.00 96.75 180 ALA A O 1
ATOM 1451 N N . PRO A 1 181 ? -18.793 4.998 14.829 1.00 97.12 181 PRO A N 1
ATOM 1452 C CA . PRO A 1 181 ? -18.133 6.296 14.643 1.00 97.12 181 PRO A CA 1
ATOM 1453 C C . PRO A 1 181 ? -17.121 6.642 15.749 1.00 97.12 181 PRO A C 1
ATOM 1455 O O . PRO A 1 181 ? -16.054 7.195 15.479 1.00 97.12 181 PRO A O 1
ATOM 1458 N N . GLU A 1 182 ? -17.394 6.252 16.992 1.00 97.25 182 GLU A N 1
ATOM 1459 C CA . GLU A 1 182 ? -16.504 6.470 18.136 1.00 97.25 182 GLU A CA 1
ATOM 1460 C C . GLU A 1 182 ? -15.233 5.617 18.022 1.00 97.25 182 GLU A C 1
ATOM 1462 O O . GLU A 1 182 ? -14.142 6.052 18.396 1.00 97.25 182 GLU A O 1
ATOM 1467 N N . ALA A 1 183 ? -15.350 4.404 17.470 1.00 97.56 183 ALA A N 1
ATOM 1468 C CA . ALA A 1 183 ? -14.204 3.543 17.203 1.00 97.56 183 ALA A CA 1
ATOM 1469 C C . ALA A 1 183 ? -13.303 4.135 16.111 1.00 97.56 183 ALA A C 1
ATOM 1471 O O . ALA A 1 183 ? -12.082 4.099 16.258 1.00 97.56 183 ALA A O 1
ATOM 1472 N N . VAL A 1 184 ? -13.883 4.747 15.070 1.00 98.31 184 VAL A N 1
ATOM 1473 C CA . VAL A 1 184 ? -13.126 5.482 14.041 1.00 98.31 184 VAL A CA 1
ATOM 1474 C C . VAL A 1 184 ? -12.295 6.595 14.681 1.00 98.31 184 VAL A C 1
ATOM 1476 O O . VAL A 1 184 ? -11.091 6.669 14.439 1.00 98.31 184 VAL A O 1
ATOM 1479 N N . GLN A 1 185 ? -12.897 7.412 15.551 1.00 98.19 185 GLN A N 1
ATOM 1480 C CA . GLN A 1 185 ? -12.177 8.496 16.230 1.00 98.19 185 GLN A CA 1
ATOM 1481 C C . GLN A 1 185 ? -11.056 7.977 17.140 1.00 98.19 185 GLN A C 1
ATOM 1483 O O . GLN A 1 185 ? -9.943 8.502 17.090 1.00 98.19 185 GLN A O 1
ATOM 1488 N N . ARG A 1 186 ? -11.299 6.907 17.912 1.00 98.00 186 ARG A N 1
ATOM 1489 C CA . ARG A 1 186 ? -10.247 6.276 18.730 1.00 98.00 186 ARG A CA 1
ATOM 1490 C C . ARG A 1 186 ? -9.079 5.776 17.885 1.00 98.00 186 ARG A C 1
ATOM 1492 O O . ARG A 1 186 ? -7.932 6.037 18.237 1.00 98.00 186 ARG A O 1
ATOM 1499 N N . ILE A 1 187 ? -9.357 5.109 16.763 1.00 98.50 187 ILE A N 1
ATOM 1500 C CA . ILE A 1 187 ? -8.317 4.614 15.852 1.00 98.50 187 ILE A CA 1
ATOM 1501 C C . ILE A 1 187 ? -7.475 5.777 15.321 1.00 98.50 187 ILE A C 1
ATOM 1503 O O . ILE A 1 187 ? -6.248 5.696 15.329 1.00 98.50 187 ILE A O 1
ATOM 1507 N N . LEU A 1 188 ? -8.111 6.872 14.894 1.00 98.44 188 LEU A N 1
ATOM 1508 C CA . LEU A 1 188 ? -7.400 8.056 14.410 1.00 98.44 188 LEU A CA 1
ATOM 1509 C C . LEU A 1 188 ? -6.491 8.657 15.488 1.00 98.44 188 LEU A C 1
ATOM 1511 O O . LEU A 1 188 ? -5.329 8.946 15.208 1.00 98.44 188 LEU A O 1
ATOM 1515 N N . GLN A 1 189 ? -6.986 8.779 16.721 1.00 97.88 189 GLN A N 1
ATOM 1516 C CA . GLN A 1 189 ? -6.201 9.273 17.855 1.00 97.88 189 GLN A CA 1
ATOM 1517 C C . GLN A 1 189 ? -5.020 8.352 18.189 1.00 97.88 189 GLN A C 1
ATOM 1519 O O . GLN A 1 189 ? -3.913 8.836 18.416 1.00 97.88 189 GLN A O 1
ATOM 1524 N N . GLN A 1 190 ? -5.219 7.029 18.183 1.00 97.50 190 GLN A N 1
ATOM 1525 C CA . GLN A 1 190 ? -4.141 6.063 18.420 1.00 97.50 190 GLN A CA 1
ATOM 1526 C C . GLN A 1 190 ? -3.081 6.112 17.316 1.00 97.50 190 GLN A C 1
ATOM 1528 O O . GLN A 1 190 ? -1.886 6.092 17.614 1.00 97.50 190 GLN A O 1
ATOM 1533 N N . LEU A 1 191 ? -3.499 6.206 16.051 1.00 97.88 191 LEU A N 1
ATOM 1534 C CA . LEU A 1 191 ? -2.577 6.341 14.926 1.00 97.88 191 LEU A CA 1
ATOM 1535 C C . LEU A 1 191 ? -1.744 7.616 15.045 1.00 97.88 191 LEU A C 1
ATOM 1537 O O . LEU A 1 191 ? -0.535 7.547 14.841 1.00 97.88 191 LEU A O 1
ATOM 1541 N N . ASP A 1 192 ? -2.358 8.745 15.401 1.00 96.88 192 ASP A N 1
ATOM 1542 C CA . ASP A 1 192 ? -1.649 10.016 15.570 1.00 96.88 192 ASP A CA 1
ATOM 1543 C C . ASP A 1 192 ? -0.678 9.976 16.760 1.00 96.88 192 ASP A C 1
ATOM 1545 O O . ASP A 1 192 ? 0.496 10.312 16.615 1.00 96.88 192 ASP A O 1
ATOM 1549 N N . ALA A 1 193 ? -1.115 9.439 17.903 1.00 96.44 193 ALA A N 1
ATOM 1550 C CA . ALA A 1 193 ? -0.286 9.311 19.102 1.00 96.44 193 ALA A CA 1
ATOM 1551 C C . ALA A 1 193 ? 0.965 8.437 18.889 1.00 96.44 193 ALA A C 1
ATOM 1553 O O . ALA A 1 193 ? 2.013 8.693 19.483 1.00 96.44 193 ALA A O 1
ATOM 1554 N N . GLN A 1 194 ? 0.870 7.401 18.049 1.00 96.88 194 GLN A N 1
ATOM 1555 C CA . GLN A 1 194 ? 1.973 6.469 17.770 1.00 96.88 194 GLN A CA 1
ATOM 1556 C C . GLN A 1 194 ? 2.804 6.868 16.545 1.00 96.88 194 GLN A C 1
ATOM 1558 O O . GLN A 1 194 ? 3.816 6.222 16.231 1.00 96.88 194 GLN A O 1
ATOM 1563 N N . ARG A 1 195 ? 2.394 7.924 15.838 1.00 97.25 195 ARG A N 1
ATOM 1564 C CA . ARG A 1 195 ? 3.059 8.397 14.633 1.00 97.25 195 ARG A CA 1
ATOM 1565 C C . ARG A 1 195 ? 4.353 9.120 14.975 1.00 97.25 195 ARG A C 1
ATOM 1567 O O . ARG A 1 195 ? 4.385 10.141 15.653 1.00 97.25 195 ARG A O 1
ATOM 1574 N N . LEU A 1 196 ? 5.449 8.625 14.415 1.00 96.44 196 LEU A N 1
ATOM 1575 C CA . LEU A 1 196 ? 6.728 9.317 14.436 1.00 96.44 196 LEU A CA 1
ATOM 1576 C C . LEU A 1 196 ? 6.722 10.463 13.418 1.00 96.44 196 LEU A C 1
ATOM 1578 O O . LEU A 1 196 ? 6.169 10.343 12.322 1.00 96.44 196 LEU A O 1
ATOM 1582 N N . ALA A 1 197 ? 7.405 11.561 13.755 1.00 93.31 197 ALA A N 1
ATOM 1583 C CA . ALA A 1 197 ? 7.523 12.715 12.870 1.00 93.31 197 ALA A CA 1
ATOM 1584 C C . ALA A 1 197 ? 8.091 12.297 11.493 1.00 93.31 197 ALA A C 1
ATOM 1586 O O . ALA A 1 197 ? 9.100 11.581 11.456 1.00 93.31 197 ALA A O 1
ATOM 1587 N N . PRO A 1 198 ? 7.514 12.749 10.363 1.00 91.44 198 PRO A N 1
ATOM 1588 C CA . PRO A 1 198 ? 7.924 12.346 9.015 1.00 91.44 198 PRO A CA 1
ATOM 1589 C C . PRO A 1 198 ? 9.229 13.044 8.592 1.00 91.44 198 PRO A C 1
ATOM 1591 O O . PRO A 1 198 ? 9.264 13.908 7.719 1.00 91.44 198 PRO A O 1
ATOM 1594 N N . THR A 1 199 ? 10.334 12.689 9.247 1.00 92.56 199 THR A N 1
ATOM 1595 C CA . THR A 1 199 ? 11.653 13.296 9.039 1.00 92.56 199 THR A CA 1
ATOM 1596 C C . THR A 1 199 ? 12.637 12.313 8.410 1.00 92.56 199 THR A C 1
ATOM 1598 O O . THR A 1 199 ? 12.509 11.090 8.514 1.00 92.56 199 THR A O 1
ATOM 1601 N N . ARG A 1 200 ? 13.717 12.844 7.819 1.00 88.81 200 ARG A N 1
ATOM 1602 C CA . ARG A 1 200 ? 14.844 12.021 7.339 1.00 88.81 200 ARG A CA 1
ATOM 1603 C C . ARG A 1 200 ? 15.499 11.210 8.462 1.00 88.81 200 ARG A C 1
ATOM 1605 O O . ARG A 1 200 ? 16.086 10.167 8.189 1.00 88.81 200 ARG A O 1
ATOM 1612 N N . ALA A 1 201 ? 15.458 11.694 9.705 1.00 91.62 201 ALA A N 1
ATOM 1613 C CA . ALA A 1 201 ? 15.982 10.965 10.857 1.00 91.62 201 ALA A CA 1
ATOM 1614 C C . ALA A 1 201 ? 15.130 9.721 11.141 1.00 91.62 201 ALA A C 1
ATOM 1616 O O . ALA A 1 201 ? 15.679 8.623 11.207 1.00 91.62 201 ALA A O 1
ATOM 1617 N N . THR A 1 202 ? 13.806 9.881 11.172 1.00 91.94 202 THR A N 1
ATOM 1618 C CA . THR A 1 202 ? 12.840 8.784 11.318 1.00 91.94 202 THR A CA 1
ATOM 1619 C C . THR A 1 202 ? 13.016 7.732 10.227 1.00 91.94 202 THR A C 1
ATOM 1621 O O . THR A 1 202 ? 13.177 6.554 10.534 1.00 91.94 202 THR A O 1
ATOM 1624 N N . HIS A 1 203 ? 13.098 8.151 8.959 1.00 88.81 203 HIS A N 1
ATOM 1625 C CA . HIS A 1 203 ? 13.305 7.222 7.845 1.00 88.81 203 HIS A CA 1
ATOM 1626 C C . HIS A 1 203 ? 14.636 6.456 7.955 1.00 88.81 203 HIS A C 1
ATOM 1628 O O . HIS A 1 203 ? 14.680 5.244 7.748 1.00 88.81 203 HIS A O 1
ATOM 1634 N N . ARG A 1 204 ? 15.735 7.130 8.327 1.00 90.44 204 ARG A N 1
ATOM 1635 C CA . ARG A 1 204 ? 17.035 6.466 8.538 1.00 90.44 204 ARG A CA 1
ATOM 1636 C C . ARG A 1 204 ? 16.986 5.452 9.680 1.00 90.44 204 ARG A C 1
ATOM 1638 O O . ARG A 1 204 ? 17.508 4.352 9.513 1.00 90.44 204 ARG A O 1
ATOM 1645 N N . ALA A 1 205 ? 16.360 5.806 10.803 1.00 91.44 205 ALA A N 1
ATOM 1646 C CA . ALA A 1 205 ? 16.198 4.911 11.946 1.00 91.44 205 ALA A CA 1
ATOM 1647 C C . ALA A 1 205 ? 15.367 3.673 11.572 1.00 91.44 205 ALA A C 1
ATOM 1649 O O . ALA A 1 205 ? 15.769 2.547 11.866 1.00 91.44 205 ALA A O 1
ATOM 1650 N N . HIS A 1 206 ? 14.272 3.873 10.834 1.00 90.81 206 HIS A N 1
ATOM 1651 C CA . HIS A 1 206 ? 13.435 2.790 10.327 1.00 90.81 206 HIS A CA 1
ATOM 1652 C C . HIS A 1 206 ? 14.218 1.832 9.410 1.00 90.81 206 HIS A C 1
ATOM 1654 O O . HIS A 1 206 ? 14.248 0.622 9.639 1.00 90.81 206 HIS A O 1
ATOM 1660 N N . VAL A 1 207 ? 14.938 2.362 8.413 1.00 89.56 207 VAL A N 1
ATOM 1661 C CA . VAL A 1 207 ? 15.756 1.546 7.496 1.00 89.56 207 VAL A CA 1
ATOM 1662 C C . VAL A 1 207 ? 16.861 0.788 8.243 1.00 89.56 207 VAL A C 1
ATOM 1664 O O . VAL A 1 207 ? 17.139 -0.366 7.911 1.00 89.56 207 VAL A O 1
ATOM 1667 N N . ALA A 1 208 ? 17.489 1.403 9.250 1.00 90.25 208 ALA A N 1
ATOM 1668 C CA . ALA A 1 208 ? 18.491 0.734 10.078 1.00 90.25 208 ALA A CA 1
ATOM 1669 C C . ALA A 1 208 ? 17.895 -0.473 10.822 1.00 90.25 208 ALA A C 1
ATOM 1671 O O . ALA A 1 208 ? 18.485 -1.554 10.806 1.00 90.25 208 ALA A O 1
ATOM 1672 N N . GLN A 1 209 ? 16.694 -0.327 11.384 1.00 89.38 209 GLN A N 1
ATOM 1673 C CA . GLN A 1 209 ? 15.994 -1.420 12.054 1.00 89.38 209 GLN A CA 1
ATOM 1674 C C . GLN A 1 209 ? 15.592 -2.545 11.090 1.00 89.38 209 GLN A C 1
ATOM 1676 O O . GLN A 1 209 ? 15.779 -3.717 11.415 1.00 89.38 209 GLN A O 1
ATOM 1681 N N . LEU A 1 210 ? 15.098 -2.224 9.887 1.00 86.50 210 LEU A N 1
ATOM 1682 C CA . LEU A 1 210 ? 14.796 -3.239 8.869 1.00 86.50 210 LEU A CA 1
ATOM 1683 C C . LEU A 1 210 ? 16.037 -4.064 8.507 1.00 86.50 210 LEU A C 1
ATOM 1685 O O . LEU A 1 210 ? 15.969 -5.290 8.426 1.00 86.50 210 LEU A O 1
ATOM 1689 N N . ARG A 1 211 ? 17.189 -3.402 8.341 1.00 86.88 211 ARG A N 1
ATOM 1690 C CA . ARG A 1 211 ? 18.464 -4.078 8.059 1.00 86.88 211 ARG A CA 1
ATOM 1691 C C . ARG A 1 211 ? 18.878 -5.004 9.196 1.00 86.88 211 ARG A C 1
ATOM 1693 O O . ARG A 1 211 ? 19.272 -6.130 8.921 1.00 86.88 211 ARG A O 1
ATOM 1700 N N . GLN A 1 212 ? 18.745 -4.570 10.449 1.00 88.00 212 GLN A N 1
ATOM 1701 C CA . GLN A 1 212 ? 19.036 -5.413 11.613 1.00 88.00 212 GLN A CA 1
ATOM 1702 C C . GLN A 1 212 ? 18.111 -6.636 11.681 1.00 88.00 212 GLN A C 1
ATOM 1704 O O . GLN A 1 212 ? 18.585 -7.747 11.912 1.00 88.00 212 GLN A O 1
ATOM 1709 N N . ARG A 1 213 ? 16.809 -6.457 11.415 1.00 80.94 213 ARG A N 1
ATOM 1710 C CA . ARG A 1 213 ? 15.833 -7.560 11.390 1.00 80.94 213 ARG A CA 1
ATOM 1711 C C . ARG A 1 213 ? 16.133 -8.585 10.300 1.00 80.94 213 ARG A C 1
ATOM 1713 O O . ARG A 1 213 ? 15.935 -9.765 10.537 1.00 80.94 213 ARG A O 1
ATOM 1720 N N . HIS A 1 214 ? 16.594 -8.147 9.129 1.00 76.12 214 HIS A N 1
ATOM 1721 C CA . HIS A 1 214 ? 16.945 -9.047 8.024 1.00 76.12 214 HIS A CA 1
ATOM 1722 C C . HIS A 1 214 ? 18.342 -9.672 8.176 1.00 76.12 214 HIS A C 1
ATOM 1724 O O . HIS A 1 214 ? 18.600 -10.720 7.595 1.00 76.12 214 HIS A O 1
ATOM 1730 N N . ALA A 1 215 ? 19.250 -9.026 8.917 1.00 73.38 215 ALA A N 1
ATOM 1731 C CA . ALA A 1 215 ? 20.593 -9.537 9.189 1.00 73.38 215 ALA A CA 1
ATOM 1732 C C . ALA A 1 215 ? 20.613 -10.589 10.306 1.00 73.38 215 ALA A C 1
ATOM 1734 O O . ALA A 1 215 ? 21.497 -11.443 10.326 1.00 73.38 215 ALA A O 1
ATOM 1735 N N . ARG A 1 216 ? 19.647 -10.544 11.231 1.00 53.84 216 ARG A N 1
ATOM 1736 C CA . ARG A 1 216 ? 19.422 -11.622 12.192 1.00 53.84 216 ARG A CA 1
ATOM 1737 C C . ARG A 1 216 ? 18.801 -12.797 11.416 1.00 53.84 216 ARG A C 1
ATOM 1739 O O . ARG A 1 216 ? 17.715 -12.612 10.867 1.00 53.84 216 ARG A O 1
ATOM 1746 N N . PRO A 1 217 ? 19.448 -13.978 11.337 1.00 45.84 217 PRO A N 1
ATOM 1747 C CA . PRO A 1 217 ? 18.764 -15.178 10.862 1.00 45.84 217 PRO A CA 1
ATOM 1748 C C . PRO A 1 217 ? 17.484 -15.332 11.686 1.00 45.84 217 PRO A C 1
ATOM 1750 O O . PRO A 1 217 ? 17.495 -14.957 12.863 1.00 45.84 217 PRO A O 1
ATOM 1753 N N . GLU A 1 218 ? 16.396 -15.855 11.115 1.00 46.09 218 GLU A N 1
ATOM 1754 C CA . GLU A 1 218 ? 15.305 -16.375 11.946 1.00 46.09 218 GLU A CA 1
ATOM 1755 C C . GLU A 1 218 ? 15.950 -17.289 12.998 1.00 46.09 218 GLU A C 1
ATOM 1757 O O . GLU A 1 218 ? 16.518 -18.331 12.674 1.00 46.09 218 GLU A O 1
ATOM 1762 N N . GLY A 1 219 ? 16.008 -16.803 14.242 1.00 39.09 219 GLY A N 1
ATOM 1763 C CA . GLY A 1 219 ? 16.600 -17.535 15.351 1.00 39.09 219 GLY A CA 1
ATOM 1764 C C . GLY A 1 219 ? 15.821 -18.829 15.559 1.00 39.09 219 GLY A C 1
ATOM 1765 O O . GLY A 1 219 ? 14.652 -18.896 15.170 1.00 39.09 219 GLY A O 1
ATOM 1766 N N . PRO A 1 220 ? 16.461 -19.857 16.133 1.00 43.31 220 PRO A N 1
ATOM 1767 C CA . PRO A 1 220 ? 15.930 -21.207 16.127 1.00 43.31 220 PRO A CA 1
ATOM 1768 C C . PRO A 1 220 ? 14.557 -21.256 16.793 1.00 43.31 220 PRO A C 1
ATOM 1770 O O . PRO A 1 220 ? 14.263 -20.488 17.713 1.00 43.31 220 PRO A O 1
ATOM 1773 N N . ALA A 1 221 ? 13.745 -22.191 16.297 1.00 43.88 221 ALA A N 1
ATOM 1774 C CA . ALA A 1 221 ? 12.522 -22.653 16.927 1.00 43.88 221 ALA A CA 1
ATOM 1775 C C . ALA A 1 221 ? 12.688 -22.719 18.450 1.00 43.88 221 ALA A C 1
ATOM 1777 O O . ALA A 1 221 ? 13.749 -23.108 18.943 1.00 43.88 221 ALA A O 1
ATOM 1778 N N . LEU A 1 222 ? 11.622 -22.339 19.161 1.00 42.44 222 LEU A N 1
ATOM 1779 C CA . LEU A 1 222 ? 11.432 -22.613 20.584 1.00 42.44 222 LEU A CA 1
ATOM 1780 C C . LEU A 1 222 ? 12.119 -23.934 20.944 1.00 42.44 222 LEU A C 1
ATOM 1782 O O . LEU A 1 222 ? 11.822 -24.968 20.340 1.00 42.44 222 LEU A O 1
ATOM 1786 N N . ALA A 1 223 ? 13.076 -23.868 21.872 1.00 41.59 223 ALA A N 1
ATOM 1787 C CA . ALA A 1 223 ? 13.768 -25.045 22.367 1.00 41.59 223 ALA A CA 1
ATOM 1788 C C . ALA A 1 223 ? 12.733 -26.114 22.764 1.00 41.59 223 ALA A C 1
ATOM 1790 O O . ALA A 1 223 ? 11.676 -25.755 23.297 1.00 41.59 223 ALA A O 1
ATOM 1791 N N . PRO A 1 224 ? 13.002 -27.407 22.510 1.00 44.19 224 PRO A N 1
ATOM 1792 C CA . PRO A 1 224 ? 12.117 -28.460 22.972 1.00 44.19 224 PRO A CA 1
ATOM 1793 C C . PRO A 1 224 ? 11.959 -28.322 24.485 1.00 44.19 224 PRO A C 1
ATOM 1795 O O . PRO A 1 224 ? 12.941 -28.286 25.230 1.00 44.19 224 PRO A O 1
ATOM 1798 N N . VAL A 1 225 ? 10.706 -28.205 24.920 1.00 43.00 225 VAL A N 1
ATOM 1799 C CA . VAL A 1 225 ? 10.332 -28.301 26.329 1.00 43.00 225 VAL A CA 1
ATOM 1800 C C . VAL A 1 225 ? 10.911 -29.622 26.850 1.00 43.00 225 VAL A C 1
ATOM 1802 O O . VAL A 1 225 ? 10.687 -30.654 26.210 1.00 43.00 225 VAL A O 1
ATOM 1805 N N . PRO A 1 226 ? 11.681 -29.633 27.952 1.00 37.97 226 PRO A N 1
ATOM 1806 C CA . PRO A 1 226 ? 12.164 -30.882 28.515 1.00 37.97 226 PRO A CA 1
ATOM 1807 C C . PRO A 1 226 ? 10.954 -31.736 28.888 1.00 37.97 226 PRO A C 1
ATOM 1809 O O . PRO A 1 226 ? 10.072 -31.295 29.623 1.00 37.97 226 PRO A O 1
ATOM 1812 N N . ALA A 1 227 ? 10.907 -32.954 28.350 1.00 40.00 227 ALA A N 1
ATOM 1813 C CA . ALA A 1 227 ? 9.926 -33.950 28.736 1.00 40.00 227 ALA A CA 1
ATOM 1814 C C . ALA A 1 227 ? 10.117 -34.256 30.226 1.00 40.00 227 ALA A C 1
ATOM 1816 O O . ALA A 1 227 ? 11.016 -35.000 30.616 1.00 40.00 227 ALA A O 1
ATOM 1817 N N . THR A 1 228 ? 9.291 -33.652 31.078 1.00 33.75 228 THR A N 1
ATOM 1818 C CA . THR A 1 228 ? 9.127 -34.126 32.445 1.00 33.75 228 THR A CA 1
ATOM 1819 C C . THR A 1 228 ? 8.330 -35.420 32.364 1.00 33.75 228 THR A C 1
ATOM 1821 O O . THR A 1 228 ? 7.110 -35.423 32.217 1.00 33.75 228 THR A O 1
ATOM 1824 N N . THR A 1 229 ? 9.058 -36.532 32.395 1.00 35.38 229 THR A N 1
ATOM 1825 C CA . THR A 1 229 ? 8.515 -37.856 32.676 1.00 35.38 229 THR A CA 1
ATOM 1826 C C . THR A 1 229 ? 7.915 -37.832 34.076 1.00 35.38 229 THR A C 1
ATOM 1828 O O . THR A 1 229 ? 8.627 -37.970 35.066 1.00 35.38 229 THR A O 1
ATOM 1831 N N . THR A 1 230 ? 6.597 -37.696 34.151 1.00 37.50 230 THR A N 1
ATOM 1832 C CA . THR A 1 230 ? 5.827 -38.196 35.289 1.00 37.50 230 THR A CA 1
ATOM 1833 C C . THR A 1 230 ? 4.880 -39.244 34.731 1.00 37.50 230 THR A C 1
ATOM 1835 O O . THR A 1 230 ? 3.957 -38.934 33.980 1.00 37.50 230 THR A O 1
ATOM 1838 N N . ALA A 1 231 ? 5.177 -40.508 35.027 1.00 40.81 231 ALA A N 1
ATOM 1839 C CA . ALA A 1 231 ? 4.352 -41.644 34.649 1.00 40.81 231 ALA A CA 1
ATOM 1840 C C . ALA A 1 231 ? 2.941 -41.505 35.257 1.00 40.81 231 ALA A C 1
ATOM 1842 O O . ALA A 1 231 ? 2.835 -41.216 36.452 1.00 40.81 231 ALA A O 1
ATOM 1843 N N . PRO A 1 232 ? 1.857 -41.730 34.495 1.00 38.22 232 PRO A N 1
ATOM 1844 C CA . PRO A 1 232 ? 0.542 -41.896 35.087 1.00 38.22 232 PRO A CA 1
ATOM 1845 C C . PRO A 1 232 ? 0.417 -43.303 35.693 1.00 38.22 232 PRO A C 1
ATOM 1847 O O . PRO A 1 232 ? 0.775 -44.307 35.076 1.00 38.22 232 PRO A O 1
ATOM 1850 N N . ALA A 1 233 ? -0.085 -43.349 36.927 1.00 42.00 233 ALA A N 1
ATOM 1851 C CA . ALA A 1 233 ? -0.476 -44.555 37.652 1.00 42.00 233 ALA A CA 1
ATOM 1852 C C . ALA A 1 233 ? -1.577 -45.342 36.900 1.00 42.00 233 ALA A C 1
ATOM 1854 O O . ALA A 1 233 ? -2.324 -44.748 36.117 1.00 42.00 233 ALA A O 1
ATOM 1855 N N . PRO A 1 234 ? -1.704 -46.667 37.115 1.00 39.03 234 PRO A N 1
ATOM 1856 C CA . PRO A 1 234 ? -2.620 -47.496 36.342 1.00 39.03 234 PRO A CA 1
ATOM 1857 C C . PRO A 1 234 ? -4.085 -47.157 36.639 1.00 39.03 234 PRO A C 1
ATOM 1859 O O . PRO A 1 234 ? -4.495 -46.993 37.788 1.00 39.03 234 PRO A O 1
ATOM 1862 N N . ALA A 1 235 ? -4.870 -47.078 35.565 1.00 35.69 235 ALA A N 1
ATOM 1863 C CA . ALA A 1 235 ? -6.303 -46.840 35.587 1.00 35.69 235 ALA A CA 1
ATOM 1864 C C . ALA A 1 235 ? -7.044 -47.992 36.284 1.00 35.69 235 ALA A C 1
ATOM 1866 O O . ALA A 1 235 ? -7.069 -49.122 35.794 1.00 35.69 235 ALA A O 1
ATOM 1867 N N . ALA A 1 236 ? -7.679 -47.688 37.416 1.00 35.56 236 ALA A N 1
ATOM 1868 C CA . ALA A 1 236 ? -8.697 -48.538 38.011 1.00 35.56 236 ALA A CA 1
ATOM 1869 C C . ALA A 1 236 ? -10.016 -48.363 37.244 1.00 35.56 236 ALA A C 1
ATOM 1871 O O . ALA A 1 236 ? -10.475 -47.247 36.999 1.00 35.56 236 ALA A O 1
ATOM 1872 N N . ALA A 1 237 ? -10.603 -49.491 36.855 1.00 40.53 237 ALA A N 1
ATOM 1873 C CA . ALA A 1 237 ? -11.870 -49.582 36.153 1.00 40.53 237 ALA A CA 1
ATOM 1874 C C . ALA A 1 237 ? -13.025 -48.986 36.974 1.00 40.53 237 ALA A C 1
ATOM 1876 O O . ALA A 1 237 ? -13.247 -49.373 38.120 1.00 40.53 237 ALA A O 1
ATOM 1877 N N . LEU A 1 238 ? -13.815 -48.114 36.347 1.00 34.19 238 LEU A N 1
ATOM 1878 C CA . LEU A 1 238 ? -15.141 -47.729 36.821 1.00 34.19 238 LEU A CA 1
ATOM 1879 C C . LEU A 1 238 ? -16.164 -48.081 35.737 1.00 34.19 238 LEU A C 1
ATOM 1881 O O . LEU A 1 238 ? -16.071 -47.643 34.593 1.00 34.19 238 LEU A O 1
ATOM 1885 N N . GLN A 1 239 ? -17.099 -48.947 36.121 1.00 41.19 239 GLN A N 1
ATOM 1886 C CA . GLN A 1 239 ? -18.228 -49.424 35.323 1.00 41.19 239 GLN A CA 1
ATOM 1887 C C . GLN A 1 239 ? -19.277 -48.315 35.113 1.00 41.19 239 GLN A C 1
ATOM 1889 O O . GLN A 1 239 ? -19.379 -47.409 35.943 1.00 41.19 239 GLN A O 1
ATOM 1894 N N . PRO A 1 240 ? -20.116 -48.399 34.064 1.00 34.62 240 PRO A N 1
ATOM 1895 C CA . PRO A 1 240 ? -21.197 -47.444 33.856 1.00 34.62 240 PRO A CA 1
ATOM 1896 C C . PRO A 1 240 ? -22.429 -47.820 34.697 1.00 34.62 240 PRO A C 1
ATOM 1898 O O . PRO A 1 240 ? -22.815 -48.995 34.716 1.00 34.62 240 PRO A O 1
ATOM 1901 N N . PRO A 1 241 ? -23.124 -46.865 35.341 1.00 36.31 241 PRO A N 1
ATOM 1902 C CA . PRO A 1 241 ? -24.460 -47.125 35.837 1.00 36.31 241 PRO A CA 1
ATOM 1903 C C . PRO A 1 241 ? -25.499 -46.964 34.722 1.00 36.31 241 PRO A C 1
ATOM 1905 O O . PRO A 1 241 ? -25.418 -46.114 33.835 1.00 36.31 241 PRO A O 1
ATOM 1908 N N . ARG A 1 242 ? -26.480 -47.858 34.809 1.00 36.00 242 ARG A N 1
ATOM 1909 C CA . ARG A 1 242 ? -27.597 -48.084 33.899 1.00 36.00 242 ARG A CA 1
ATOM 1910 C C . ARG A 1 242 ? -28.628 -46.947 33.911 1.00 36.00 242 ARG A C 1
ATOM 1912 O O . ARG A 1 242 ? -28.890 -46.338 34.940 1.00 36.00 242 ARG A O 1
ATOM 1919 N N . GLY A 1 243 ? -29.238 -46.797 32.735 1.00 33.47 243 GLY A N 1
ATOM 1920 C CA . GLY A 1 243 ? -30.505 -46.164 32.354 1.00 33.47 243 GLY A CA 1
ATOM 1921 C C . GLY A 1 243 ? -31.441 -45.545 33.398 1.00 33.47 243 GLY A C 1
ATOM 1922 O O . GLY A 1 243 ? -31.789 -46.157 34.402 1.00 33.47 243 GLY A O 1
ATOM 1923 N N . ARG A 1 244 ? -32.025 -44.407 33.001 1.00 37.25 244 ARG A N 1
ATOM 1924 C CA . ARG A 1 244 ? -33.430 -44.065 33.264 1.00 37.25 244 ARG A CA 1
ATOM 1925 C C . ARG A 1 244 ? -34.061 -43.480 31.999 1.00 37.25 244 ARG A C 1
ATOM 1927 O O . ARG A 1 244 ? -33.520 -42.572 31.381 1.00 37.25 244 ARG A O 1
ATOM 1934 N N . THR A 1 245 ? -35.202 -44.046 31.633 1.00 37.81 245 THR A N 1
ATOM 1935 C CA . THR A 1 245 ? -36.149 -43.589 30.612 1.00 37.81 245 THR A CA 1
ATOM 1936 C C . THR A 1 245 ? -36.945 -42.375 31.098 1.00 37.81 245 THR A C 1
ATOM 1938 O O . THR A 1 245 ? -37.331 -42.361 32.267 1.00 37.81 245 THR A O 1
ATOM 1941 N N . ALA A 1 246 ? -37.279 -41.437 30.203 1.00 29.19 246 ALA A N 1
ATOM 1942 C CA . ALA A 1 246 ? -38.660 -41.135 29.778 1.00 29.19 246 ALA A CA 1
ATOM 1943 C C . ALA A 1 246 ? -38.822 -39.719 29.179 1.00 29.19 246 ALA A C 1
ATOM 1945 O O . ALA A 1 246 ? -38.261 -38.754 29.685 1.00 29.19 246 ALA A O 1
ATOM 1946 N N . ALA A 1 247 ? -39.729 -39.668 28.195 1.00 30.19 247 ALA A N 1
ATOM 1947 C CA . ALA A 1 247 ? -40.582 -38.557 27.752 1.00 30.19 247 ALA A CA 1
ATOM 1948 C C . ALA A 1 247 ? -40.077 -37.583 26.663 1.00 30.19 247 ALA A C 1
ATOM 1950 O O . ALA A 1 247 ? -39.196 -36.753 26.861 1.00 30.19 247 ALA A O 1
ATOM 1951 N N . MET A 1 248 ? -40.761 -37.694 25.517 1.00 35.69 248 MET A N 1
ATOM 1952 C CA . MET A 1 248 ? -40.862 -36.759 24.393 1.00 35.69 248 MET A CA 1
ATOM 1953 C C . MET A 1 248 ? -41.514 -35.432 24.803 1.00 35.69 248 MET A C 1
ATOM 1955 O O . MET A 1 248 ? -42.514 -35.479 25.514 1.00 35.69 248 MET A O 1
ATOM 1959 N N . VAL A 1 249 ? -41.063 -34.311 24.218 1.00 31.30 249 VAL A N 1
ATOM 1960 C CA . VAL A 1 249 ? -41.934 -33.264 23.637 1.00 31.30 249 VAL A CA 1
ATOM 1961 C C . VAL A 1 249 ? -41.183 -32.579 22.479 1.00 31.30 249 VAL A C 1
ATOM 1963 O O . VAL A 1 249 ? -40.003 -32.259 22.607 1.00 31.30 249 VAL A O 1
ATOM 1966 N N . GLU A 1 250 ? -41.866 -32.403 21.347 1.00 34.91 250 GLU A N 1
ATOM 1967 C CA . GLU A 1 250 ? -41.412 -31.758 20.107 1.00 34.91 250 GLU A CA 1
ATOM 1968 C C . GLU A 1 250 ? -41.119 -30.256 20.250 1.00 34.91 250 GLU A C 1
ATOM 1970 O O . GLU A 1 250 ? -41.825 -29.538 20.956 1.00 34.91 250 GLU A O 1
ATOM 1975 N N . ALA A 1 251 ? -40.151 -29.760 19.469 1.00 30.14 251 ALA A N 1
ATOM 1976 C CA . ALA A 1 251 ? -40.124 -28.371 19.018 1.00 30.14 251 ALA A CA 1
ATOM 1977 C C . ALA A 1 251 ? -39.494 -28.276 17.617 1.00 30.14 251 ALA A C 1
ATOM 1979 O O . ALA A 1 251 ? -38.342 -28.636 17.376 1.00 30.14 251 ALA A O 1
ATOM 1980 N N . THR A 1 252 ? -40.327 -27.812 16.700 1.00 30.53 252 THR A N 1
ATOM 1981 C CA . THR A 1 252 ? -40.185 -27.668 15.254 1.00 30.53 252 THR A CA 1
ATOM 1982 C C . THR A 1 252 ? -39.074 -26.686 14.867 1.00 30.53 252 THR A C 1
ATOM 1984 O O . THR A 1 252 ? -39.032 -25.564 15.366 1.00 30.53 252 THR A O 1
ATOM 1987 N N . THR A 1 253 ? -38.203 -27.066 13.928 1.00 34.22 253 THR A N 1
ATOM 1988 C CA . THR A 1 253 ? -37.259 -26.157 13.250 1.00 34.22 253 THR A CA 1
ATOM 1989 C C . THR A 1 253 ? -37.758 -25.879 11.827 1.00 34.22 253 THR A C 1
ATOM 1991 O O . THR A 1 253 ? -38.018 -26.832 11.092 1.00 34.22 253 THR A O 1
ATOM 1994 N N . PRO A 1 254 ? -37.916 -24.612 11.401 1.00 34.25 254 PRO A N 1
ATOM 1995 C CA . PRO A 1 254 ? -38.224 -24.298 10.013 1.00 34.25 254 PRO A CA 1
ATOM 1996 C C . PRO A 1 254 ? -36.973 -24.445 9.138 1.00 34.25 254 PRO A C 1
ATOM 1998 O O . PRO A 1 254 ? -35.884 -23.977 9.478 1.00 34.25 254 PRO A O 1
ATOM 2001 N N . GLY A 1 255 ? -37.164 -25.144 8.019 1.00 28.80 255 GLY A N 1
ATOM 2002 C CA . GLY A 1 255 ? -36.133 -25.534 7.070 1.00 28.80 255 GLY A CA 1
ATOM 2003 C C . GLY A 1 255 ? -35.536 -24.382 6.267 1.00 28.80 255 GLY A C 1
ATOM 2004 O O . GLY A 1 255 ? -36.226 -23.461 5.835 1.00 28.80 255 GLY A O 1
ATOM 2005 N N . TRP A 1 256 ? -34.237 -24.514 6.012 1.00 25.88 256 TRP A N 1
ATOM 2006 C CA . TRP A 1 256 ? -33.538 -23.849 4.924 1.00 25.88 256 TRP A CA 1
ATOM 2007 C C . TRP A 1 256 ? -33.302 -24.885 3.825 1.00 25.88 256 TRP A C 1
ATOM 2009 O O . TRP A 1 256 ? -32.578 -25.858 4.025 1.00 25.88 256 TRP A O 1
ATOM 2019 N N . THR A 1 257 ? -33.954 -24.697 2.682 1.00 32.19 257 THR A N 1
ATOM 2020 C CA . THR A 1 257 ? -33.709 -25.448 1.447 1.00 32.19 257 THR A CA 1
ATOM 2021 C C . THR A 1 257 ? -32.430 -24.955 0.779 1.00 32.19 257 THR A C 1
ATOM 2023 O O . THR A 1 257 ? -32.323 -23.783 0.417 1.00 32.19 257 THR A O 1
ATOM 2026 N N . GLU A 1 258 ? -31.479 -25.866 0.596 1.00 34.06 258 GLU A N 1
ATOM 2027 C CA . GLU A 1 258 ? -30.305 -25.693 -0.259 1.00 34.06 258 GLU A CA 1
ATOM 2028 C C . GLU A 1 258 ? -30.743 -25.574 -1.735 1.00 34.06 258 GLU A C 1
ATOM 2030 O O . GLU A 1 258 ? -31.580 -26.366 -2.183 1.00 34.06 258 GLU A O 1
ATOM 2035 N N . PRO A 1 259 ? -30.214 -24.622 -2.527 1.00 32.47 259 PRO A N 1
ATOM 2036 C CA . PRO A 1 259 ? -30.466 -24.585 -3.961 1.00 32.47 259 PRO A CA 1
ATOM 2037 C C . PRO A 1 259 ? -29.757 -25.762 -4.638 1.00 32.47 259 PRO A C 1
ATOM 2039 O O . PRO A 1 259 ? -28.530 -25.866 -4.609 1.00 32.47 259 PRO A O 1
ATOM 2042 N N . VAL A 1 260 ? -30.534 -26.639 -5.272 1.00 35.44 260 VAL A N 1
ATOM 2043 C CA . VAL A 1 260 ? -30.028 -27.725 -6.115 1.00 35.44 260 VAL A CA 1
ATOM 2044 C C . VAL A 1 260 ? -29.369 -27.116 -7.356 1.00 35.44 260 VAL A C 1
ATOM 2046 O O . VAL A 1 260 ? -30.043 -26.630 -8.261 1.00 35.44 260 VAL A O 1
ATOM 2049 N N . LEU A 1 261 ? -28.038 -27.142 -7.400 1.00 36.62 261 LEU A N 1
ATOM 2050 C CA . LEU A 1 261 ? -27.274 -26.985 -8.635 1.00 36.62 261 LEU A CA 1
ATOM 2051 C C . LEU A 1 261 ? -27.474 -28.250 -9.475 1.00 36.62 261 LEU A C 1
ATOM 2053 O O . LEU A 1 261 ? -27.038 -29.335 -9.090 1.00 36.62 261 LEU A O 1
ATOM 2057 N N . HIS A 1 262 ? -28.145 -28.111 -10.616 1.00 37.19 262 HIS A N 1
ATOM 2058 C CA . HIS A 1 262 ? -28.185 -29.158 -11.630 1.00 37.19 262 HIS A CA 1
ATOM 2059 C C . HIS A 1 262 ? -26.756 -29.431 -12.128 1.00 37.19 262 HIS A C 1
ATOM 2061 O O . HIS A 1 262 ? -26.071 -28.485 -12.522 1.00 37.19 262 HIS A O 1
ATOM 2067 N N . PRO A 1 263 ? -26.275 -30.685 -12.115 1.00 39.09 263 PRO A N 1
ATOM 2068 C CA . PRO A 1 263 ? -25.024 -31.019 -12.773 1.00 39.09 263 PRO A CA 1
ATOM 2069 C C . PRO A 1 263 ? -25.224 -30.981 -14.293 1.00 39.09 263 PRO A C 1
ATOM 2071 O O . PRO A 1 263 ? -26.117 -31.643 -14.823 1.00 39.09 263 PRO A O 1
ATOM 2074 N N . ASP A 1 264 ? -24.373 -30.222 -14.983 1.00 37.22 264 ASP A N 1
ATOM 2075 C CA . ASP A 1 264 ? -24.208 -30.316 -16.435 1.00 37.22 264 ASP A CA 1
ATOM 2076 C C . ASP A 1 264 ? -23.887 -31.769 -16.849 1.00 37.22 264 ASP A C 1
ATOM 2078 O O . ASP A 1 264 ? -23.225 -32.497 -16.094 1.00 37.22 264 ASP A O 1
ATOM 2082 N N . PRO A 1 265 ? -24.332 -32.221 -18.037 1.00 36.69 265 PRO A N 1
ATOM 2083 C CA . PRO A 1 265 ? -24.168 -33.603 -18.470 1.00 36.69 265 PRO A 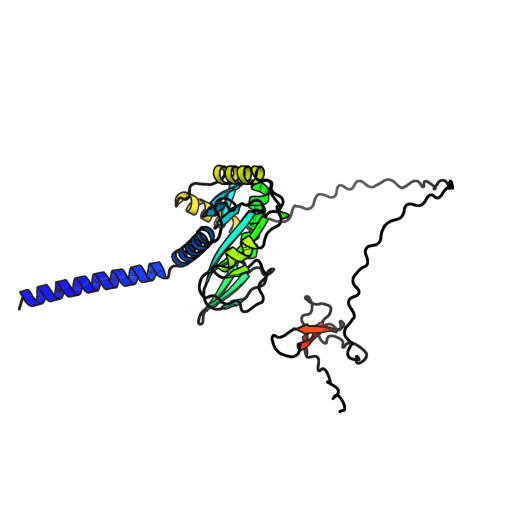CA 1
ATOM 2084 C C . PRO A 1 265 ? -22.685 -33.983 -18.576 1.00 36.69 265 PRO A C 1
ATOM 2086 O O . PRO A 1 265 ? -21.893 -33.352 -19.277 1.00 36.69 265 PRO A O 1
ATOM 2089 N N . ALA A 1 266 ? -22.313 -35.043 -17.857 1.00 36.75 266 ALA A N 1
ATOM 2090 C CA . ALA A 1 266 ? -20.956 -35.565 -17.819 1.00 36.75 266 ALA A CA 1
ATOM 2091 C C . ALA A 1 266 ? -20.583 -36.239 -19.156 1.00 36.75 266 ALA A C 1
ATOM 2093 O O . ALA A 1 266 ? -21.310 -37.127 -19.606 1.00 36.75 266 ALA A O 1
ATOM 2094 N N . PRO A 1 267 ? -19.433 -35.907 -19.771 1.00 36.31 267 PRO A N 1
ATOM 2095 C CA . PRO A 1 267 ? -18.909 -36.691 -20.881 1.00 36.31 267 PRO A CA 1
ATOM 2096 C C . PRO A 1 267 ? -18.447 -38.068 -20.379 1.00 36.31 267 PRO A C 1
ATOM 2098 O O . PRO A 1 267 ? -17.703 -38.182 -19.399 1.00 36.31 267 PRO A O 1
ATOM 2101 N N . THR A 1 268 ? -18.896 -39.116 -21.065 1.00 39.38 268 THR A N 1
ATOM 2102 C CA . THR A 1 268 ? -18.584 -40.527 -20.807 1.00 39.38 268 THR A CA 1
ATOM 2103 C C . THR A 1 268 ? -17.074 -40.797 -20.790 1.00 39.38 268 THR A C 1
ATOM 2105 O O . THR A 1 268 ? -16.322 -40.382 -21.671 1.00 39.38 268 THR A O 1
ATOM 2108 N N . MET A 1 269 ? -16.631 -41.484 -19.734 1.00 37.25 269 MET A N 1
ATOM 2109 C CA . MET A 1 269 ? -15.234 -41.750 -19.373 1.00 37.25 269 MET A CA 1
ATOM 2110 C C . MET A 1 269 ? -14.704 -43.047 -20.008 1.00 37.25 269 MET A C 1
ATOM 2112 O O . MET A 1 269 ? -15.418 -44.044 -19.973 1.00 37.25 269 MET A O 1
ATOM 2116 N N . PRO A 1 270 ? -13.430 -43.115 -20.446 1.00 45.22 270 PRO A N 1
ATOM 2117 C CA . PRO A 1 270 ? -12.709 -44.377 -20.512 1.00 45.22 270 PRO A CA 1
ATOM 2118 C C . PRO A 1 270 ? -12.230 -44.791 -19.114 1.00 45.22 270 PRO A C 1
ATOM 2120 O O . PRO A 1 270 ? -11.807 -43.971 -18.293 1.00 45.22 270 PRO A O 1
ATOM 2123 N N . GLU A 1 271 ? -12.319 -46.091 -18.887 1.00 52.50 271 GLU A N 1
ATOM 2124 C CA . GLU A 1 271 ? -12.121 -46.827 -17.646 1.00 52.50 271 GLU A CA 1
ATOM 2125 C C . GLU A 1 271 ? -10.621 -46.944 -17.284 1.00 52.50 271 GLU A C 1
ATOM 2127 O O . GLU A 1 271 ? -9.793 -47.288 -18.123 1.00 52.50 271 GLU A O 1
ATOM 2132 N N . ALA A 1 272 ? -10.294 -46.645 -16.018 1.00 59.38 272 ALA A N 1
ATOM 2133 C CA . ALA A 1 272 ? -8.974 -46.627 -15.355 1.00 59.38 272 ALA A CA 1
ATOM 2134 C C . ALA A 1 272 ? -8.007 -45.447 -15.650 1.00 59.38 272 ALA A C 1
ATOM 2136 O O . ALA A 1 272 ? -7.543 -45.203 -16.761 1.00 59.38 272 ALA A O 1
ATOM 2137 N N . ALA A 1 273 ? -7.636 -44.722 -14.583 1.00 63.53 273 ALA A N 1
ATOM 2138 C CA . ALA A 1 273 ? -6.647 -43.645 -14.629 1.00 63.53 273 ALA A CA 1
ATOM 2139 C C . ALA A 1 273 ? -5.208 -44.199 -14.763 1.00 63.53 273 ALA A C 1
ATOM 2141 O O . ALA A 1 273 ? -4.846 -45.123 -14.033 1.00 63.53 273 ALA A O 1
ATOM 2142 N N . PRO A 1 274 ? -4.354 -43.624 -15.631 1.00 81.50 274 PRO A N 1
ATOM 2143 C CA . PRO A 1 274 ? -2.990 -44.109 -15.833 1.00 81.50 274 PRO A CA 1
ATOM 2144 C C . PRO A 1 274 ? -2.098 -43.892 -14.599 1.00 81.50 274 PRO A C 1
ATOM 2146 O O . PRO A 1 274 ? -2.254 -42.922 -13.852 1.00 81.50 274 PRO A O 1
ATOM 2149 N N . SER A 1 275 ? -1.115 -44.769 -14.396 1.00 90.19 275 SER A N 1
ATOM 2150 C CA . SER A 1 275 ? -0.099 -44.626 -13.345 1.00 90.19 275 SER A CA 1
ATOM 2151 C C . SER A 1 275 ? 1.027 -43.676 -13.764 1.00 90.19 275 SER A C 1
ATOM 2153 O O . SER A 1 275 ? 1.479 -43.687 -14.908 1.00 90.19 275 SER A O 1
ATOM 2155 N N . CYS A 1 276 ? 1.534 -42.878 -12.825 1.00 89.06 276 CYS A N 1
ATOM 2156 C CA . CYS A 1 276 ? 2.632 -41.942 -13.053 1.00 89.06 276 CYS A CA 1
ATOM 2157 C C . CYS A 1 276 ? 3.953 -42.682 -13.352 1.00 89.06 276 CYS A C 1
ATOM 2159 O O . CYS A 1 276 ? 4.434 -43.411 -12.482 1.00 89.06 276 CYS A O 1
ATOM 2161 N N . PRO A 1 277 ? 4.638 -42.422 -14.483 1.00 90.62 277 PRO A N 1
ATOM 2162 C CA . PRO A 1 277 ? 5.884 -43.109 -14.842 1.00 90.62 277 PRO A CA 1
ATOM 2163 C C . PRO A 1 277 ? 7.067 -42.752 -13.930 1.00 90.62 277 PRO A C 1
ATOM 2165 O O . PRO A 1 277 ? 8.105 -43.400 -13.983 1.00 90.62 277 PRO A O 1
ATOM 2168 N N . ARG A 1 278 ? 6.942 -41.712 -13.090 1.00 88.88 278 ARG A N 1
ATOM 2169 C CA . ARG A 1 278 ? 8.006 -41.300 -12.158 1.00 88.88 278 ARG A CA 1
ATOM 2170 C C . ARG A 1 278 ? 7.928 -41.944 -10.780 1.00 88.88 278 ARG A C 1
ATOM 2172 O O . ARG A 1 278 ? 8.948 -42.031 -10.112 1.00 88.88 278 ARG A O 1
ATOM 2179 N N . CYS A 1 279 ? 6.737 -42.295 -10.301 1.00 91.31 279 CYS A N 1
ATOM 2180 C CA . CYS A 1 279 ? 6.577 -42.777 -8.921 1.00 91.31 279 CYS A CA 1
ATOM 2181 C C . CYS A 1 279 ? 5.476 -43.827 -8.738 1.00 91.31 279 CYS A C 1
ATOM 2183 O O . CYS A 1 279 ? 5.128 -44.134 -7.599 1.00 91.31 279 CYS A O 1
ATOM 2185 N N . ALA A 1 280 ? 4.902 -44.319 -9.839 1.00 90.12 280 ALA A N 1
ATOM 2186 C CA . ALA A 1 280 ? 3.793 -45.271 -9.908 1.00 90.12 280 ALA A CA 1
ATOM 2187 C C . ALA A 1 280 ? 2.470 -44.823 -9.253 1.00 90.12 280 ALA A C 1
ATOM 2189 O O . ALA A 1 280 ? 1.469 -45.521 -9.374 1.00 90.12 280 ALA A O 1
ATOM 2190 N N . ALA A 1 281 ? 2.418 -43.651 -8.608 1.00 89.31 281 ALA A N 1
ATOM 2191 C CA . ALA A 1 281 ? 1.183 -43.126 -8.030 1.00 89.31 281 ALA A CA 1
ATOM 2192 C C . ALA A 1 281 ? 0.126 -42.828 -9.116 1.00 89.31 281 ALA A C 1
ATOM 2194 O O . ALA A 1 281 ? 0.504 -42.469 -10.237 1.00 89.31 281 ALA A O 1
ATOM 2195 N N . PRO A 1 282 ? -1.179 -42.907 -8.802 1.00 91.25 282 PRO A N 1
ATOM 2196 C CA . PRO A 1 282 ? -2.236 -42.597 -9.759 1.00 91.25 282 PRO A CA 1
ATOM 2197 C C . PRO A 1 282 ? -2.115 -41.179 -10.331 1.00 91.25 282 PRO A C 1
ATOM 2199 O O . PRO A 1 282 ? -1.721 -40.231 -9.636 1.00 91.25 282 PRO A O 1
ATOM 2202 N N . LEU A 1 283 ? -2.468 -41.018 -11.605 1.00 89.06 283 LEU A N 1
ATO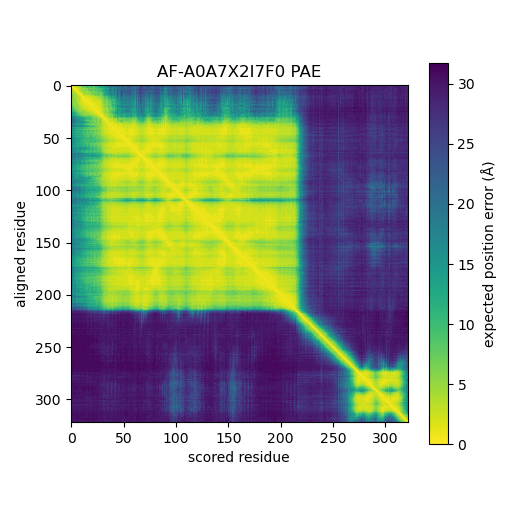M 2203 C CA . LEU A 1 283 ? -2.652 -39.707 -12.214 1.00 89.06 283 LEU A CA 1
ATOM 22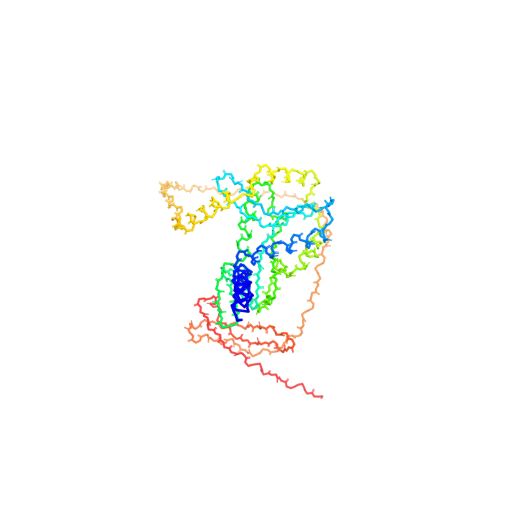04 C C . LEU A 1 283 ? -4.095 -39.229 -12.000 1.00 89.06 283 LEU A C 1
ATOM 2206 O O . LEU A 1 283 ? -5.052 -39.970 -12.193 1.00 89.06 283 LEU A O 1
ATOM 2210 N N . VAL A 1 284 ? -4.253 -37.962 -11.623 1.00 88.00 284 VAL A N 1
ATOM 2211 C CA . VAL A 1 284 ? -5.544 -37.285 -11.477 1.00 88.00 284 VAL A CA 1
ATOM 2212 C C . VAL A 1 284 ? -5.762 -36.315 -12.636 1.00 88.00 284 VAL A C 1
ATOM 2214 O O . VAL A 1 284 ? -4.865 -35.544 -12.988 1.00 88.00 284 VAL A O 1
ATOM 2217 N N . ALA A 1 285 ? -6.953 -36.341 -13.235 1.00 83.38 285 ALA A N 1
ATOM 2218 C CA . ALA A 1 285 ? -7.316 -35.428 -14.316 1.00 83.38 285 ALA A CA 1
ATOM 2219 C C . ALA A 1 285 ? -7.518 -34.003 -13.776 1.00 83.38 285 ALA A C 1
ATOM 2221 O O . ALA A 1 285 ? -8.096 -33.799 -12.702 1.00 83.38 285 ALA A O 1
ATOM 2222 N N . ARG A 1 286 ? -7.027 -33.006 -14.510 1.00 84.94 286 ARG A N 1
ATOM 2223 C CA . ARG A 1 286 ? -7.195 -31.578 -14.221 1.00 84.94 286 ARG A CA 1
ATOM 2224 C C . ARG A 1 286 ? -7.479 -30.825 -15.515 1.00 84.94 286 ARG A C 1
ATOM 2226 O O . ARG A 1 286 ? -7.066 -31.262 -16.587 1.00 84.94 286 ARG A O 1
ATOM 2233 N N . SER A 1 287 ? -8.162 -29.695 -15.395 1.00 80.31 287 SER A N 1
ATOM 2234 C CA . SER A 1 287 ? -8.385 -28.745 -16.481 1.00 80.31 287 SER A CA 1
ATOM 2235 C C . SER A 1 287 ? -7.746 -27.398 -16.142 1.00 80.31 287 SER A C 1
ATOM 2237 O O . SER A 1 287 ? -7.593 -27.038 -14.971 1.00 80.31 287 SER A O 1
ATOM 2239 N N . LEU A 1 288 ? -7.337 -26.666 -17.173 1.00 67.62 288 LEU A N 1
ATOM 2240 C CA . LEU A 1 288 ? -7.002 -25.247 -17.098 1.00 67.62 288 LEU A CA 1
ATOM 2241 C C . LEU A 1 288 ? -7.932 -24.504 -18.049 1.00 67.62 288 LEU A C 1
ATOM 2243 O O . LEU A 1 288 ? -7.901 -24.751 -19.257 1.00 67.62 288 LEU A O 1
ATOM 2247 N N . SER A 1 289 ? -8.741 -23.601 -17.502 1.00 70.44 289 SER A N 1
ATOM 2248 C CA . SER A 1 289 ? -9.553 -22.686 -18.300 1.00 70.44 289 SER A CA 1
ATOM 2249 C C . SER A 1 289 ? -8.641 -21.735 -19.071 1.00 70.44 289 SER A C 1
ATOM 2251 O O . SER A 1 289 ? -7.645 -21.241 -18.535 1.00 70.44 289 SER A O 1
ATOM 2253 N N . ARG A 1 290 ? -8.970 -21.492 -20.338 1.00 60.25 290 ARG A N 1
ATOM 2254 C CA . ARG A 1 290 ? -8.307 -20.505 -21.191 1.00 60.25 290 ARG A CA 1
ATOM 2255 C C . ARG A 1 290 ? -9.348 -19.482 -21.611 1.00 60.25 290 ARG A C 1
ATOM 2257 O O . ARG A 1 290 ? -10.454 -19.864 -21.977 1.00 60.25 290 ARG A O 1
ATOM 2264 N N . ASP A 1 291 ? -8.990 -18.206 -21.583 1.00 50.38 291 ASP A N 1
ATOM 2265 C CA . ASP A 1 291 ? -9.884 -17.156 -22.066 1.00 50.38 291 ASP A CA 1
ATOM 2266 C C . ASP A 1 291 ? -10.126 -17.347 -23.574 1.00 50.38 291 ASP A C 1
ATOM 2268 O O . ASP A 1 291 ? -9.192 -17.263 -24.374 1.00 50.38 291 ASP A O 1
ATOM 2272 N N . GLY A 1 292 ? -11.377 -17.643 -23.945 1.00 56.69 292 GLY A N 1
ATOM 2273 C CA . GLY A 1 292 ? -11.835 -17.737 -25.337 1.00 56.69 292 GLY A CA 1
ATOM 2274 C C . GLY A 1 292 ? -11.525 -19.041 -26.086 1.00 56.69 292 GLY A C 1
ATOM 2275 O O . GLY A 1 292 ? -11.552 -19.028 -27.313 1.00 56.69 292 GLY A O 1
ATOM 2276 N N . GLY A 1 293 ? -11.222 -20.153 -25.405 1.00 61.59 293 GLY A N 1
ATOM 2277 C CA . GLY A 1 293 ? -11.025 -21.452 -26.065 1.00 61.59 293 GLY A CA 1
ATOM 2278 C C . GLY A 1 293 ? -11.272 -22.651 -25.151 1.00 61.59 293 GLY A C 1
ATOM 2279 O O . GLY A 1 293 ? -11.486 -22.484 -23.950 1.00 61.59 293 GLY A O 1
ATOM 2280 N N . ASP A 1 294 ? -11.211 -23.859 -25.716 1.00 62.94 294 ASP A N 1
ATOM 2281 C CA . ASP A 1 294 ? -11.509 -25.083 -24.969 1.00 62.94 294 ASP A CA 1
ATOM 2282 C C . ASP A 1 294 ? -10.535 -25.306 -23.797 1.00 62.94 294 ASP A C 1
ATOM 2284 O O . ASP A 1 294 ? -9.321 -25.062 -23.923 1.00 62.94 294 ASP A O 1
ATOM 2288 N N . PRO A 1 295 ? -11.039 -25.778 -22.640 1.00 65.12 295 PRO A N 1
ATOM 2289 C CA . PRO A 1 295 ? -10.205 -26.074 -21.487 1.00 65.12 295 PRO A CA 1
ATOM 2290 C C . PRO A 1 295 ? -9.139 -27.119 -21.835 1.00 65.12 295 PRO A C 1
ATOM 2292 O O . PRO A 1 295 ? -9.413 -28.171 -22.411 1.00 65.12 295 PRO A O 1
ATOM 2295 N N . LEU A 1 296 ? -7.893 -26.847 -21.437 1.00 73.44 296 LEU A N 1
ATOM 2296 C CA . LEU A 1 296 ? -6.804 -27.808 -21.602 1.00 73.44 296 LEU A CA 1
ATOM 2297 C C . LEU A 1 296 ? -6.895 -28.871 -20.509 1.00 73.44 296 LEU A C 1
ATOM 2299 O O . LEU A 1 296 ? -6.671 -28.573 -19.332 1.00 73.44 296 LEU A O 1
ATOM 2303 N N . TYR A 1 297 ? -7.170 -30.114 -20.901 1.00 80.75 297 TYR A N 1
ATOM 2304 C CA . TYR A 1 297 ? -7.159 -31.262 -20.000 1.00 80.75 297 TYR A CA 1
ATOM 2305 C C . TYR A 1 297 ? -5.773 -31.910 -19.945 1.00 80.75 297 TYR A C 1
ATOM 2307 O O . TYR A 1 297 ? -5.128 -32.170 -20.962 1.00 80.75 297 TYR A O 1
ATOM 2315 N N . PHE A 1 298 ? -5.308 -32.211 -18.737 1.00 85.75 298 PHE A N 1
ATOM 2316 C CA . PHE A 1 298 ? -4.033 -32.887 -18.515 1.00 85.75 298 PHE A CA 1
ATOM 2317 C C . PHE A 1 298 ? -4.095 -33.791 -17.285 1.00 85.75 298 PHE A C 1
ATOM 2319 O O . PHE A 1 298 ? -4.889 -33.596 -16.361 1.00 85.75 298 PHE A O 1
ATOM 2326 N N . TRP A 1 299 ? -3.236 -34.799 -17.280 1.00 87.75 299 TRP A N 1
ATOM 2327 C CA . TRP A 1 299 ? -3.010 -35.677 -16.146 1.00 87.75 299 TRP A CA 1
ATOM 2328 C C . TRP A 1 299 ? -1.931 -35.087 -15.242 1.00 87.75 299 TRP A C 1
ATOM 2330 O O . TRP A 1 299 ? -0.880 -34.656 -15.722 1.00 87.75 299 TRP A O 1
ATOM 2340 N N . ARG A 1 300 ? -2.158 -35.104 -13.928 1.00 90.62 300 ARG A N 1
ATOM 2341 C CA . ARG A 1 300 ? -1.178 -34.704 -12.910 1.00 90.62 300 ARG A CA 1
ATOM 2342 C C . ARG A 1 300 ? -0.992 -35.824 -11.897 1.00 90.62 300 ARG A C 1
ATOM 2344 O O . ARG A 1 300 ? -1.967 -36.426 -11.476 1.00 90.62 300 ARG A O 1
ATOM 2351 N N . CYS A 1 301 ? 0.236 -36.081 -11.458 1.00 90.44 301 CYS A N 1
ATOM 2352 C CA . CYS A 1 301 ? 0.480 -37.030 -10.368 1.00 90.44 301 CYS A CA 1
ATOM 2353 C C . CYS A 1 301 ? -0.275 -36.638 -9.088 1.00 90.44 301 CYS A C 1
ATOM 2355 O O . CYS A 1 301 ? -0.257 -35.472 -8.691 1.00 90.44 301 CYS A O 1
ATOM 2357 N N . GLN A 1 302 ? -0.926 -37.607 -8.435 1.00 91.00 302 GLN A N 1
ATOM 2358 C CA . GLN A 1 302 ? -1.676 -37.370 -7.197 1.00 91.00 302 GLN A CA 1
ATOM 2359 C C . GLN A 1 302 ? -0.772 -36.910 -6.045 1.00 91.00 302 GLN A C 1
ATOM 2361 O O . GLN A 1 302 ? -1.186 -36.079 -5.245 1.00 91.00 302 GLN A O 1
ATOM 2366 N N . ARG A 1 303 ? 0.487 -37.371 -6.011 1.00 89.62 303 ARG A N 1
ATOM 2367 C CA . ARG A 1 303 ? 1.530 -36.917 -5.068 1.00 89.62 303 ARG A CA 1
ATOM 2368 C C . ARG A 1 303 ? 2.124 -35.552 -5.434 1.00 89.62 303 ARG A C 1
ATOM 2370 O O . ARG A 1 303 ? 3.327 -35.363 -5.351 1.00 89.62 303 ARG A O 1
ATOM 2377 N N . PHE A 1 304 ? 1.342 -34.642 -5.998 1.00 82.31 304 PHE A N 1
ATOM 2378 C CA . PHE A 1 304 ? 1.809 -33.278 -6.226 1.00 82.31 304 PHE A CA 1
ATOM 2379 C C . PHE A 1 304 ? 1.682 -32.499 -4.906 1.00 82.31 304 PHE A C 1
ATOM 2381 O O . PHE A 1 304 ? 0.589 -32.528 -4.338 1.00 82.31 304 PHE A O 1
ATOM 2388 N N . PRO A 1 305 ? 2.701 -31.733 -4.463 1.00 84.44 305 PRO A N 1
ATOM 2389 C CA . PRO A 1 305 ? 3.864 -31.236 -5.216 1.00 84.44 305 PRO A CA 1
ATOM 2390 C C . PRO A 1 305 ? 5.138 -32.101 -5.192 1.00 84.44 305 PRO A C 1
ATOM 2392 O O . PRO A 1 305 ? 6.112 -31.726 -5.856 1.00 84.44 305 PRO A O 1
ATOM 2395 N N . GLU A 1 306 ? 5.156 -33.217 -4.466 1.00 87.88 306 GLU A N 1
ATOM 2396 C CA . GLU A 1 306 ? 6.331 -34.078 -4.260 1.00 87.88 306 GLU A CA 1
ATOM 2397 C C . GLU A 1 306 ? 6.789 -34.769 -5.560 1.00 87.88 306 GLU A C 1
ATOM 2399 O O . GLU A 1 306 ? 7.983 -34.907 -5.821 1.00 87.88 306 GLU A O 1
ATOM 2404 N N . CYS A 1 307 ? 5.848 -35.131 -6.435 1.00 86.25 307 CYS A N 1
ATOM 2405 C CA . CYS A 1 307 ? 6.083 -35.620 -7.788 1.00 86.25 307 CYS A CA 1
ATOM 2406 C C . CYS A 1 307 ? 5.369 -34.717 -8.805 1.00 86.25 307 CYS A C 1
ATOM 2408 O O . CYS A 1 307 ? 4.145 -34.718 -8.930 1.00 86.25 307 CYS A O 1
ATOM 2410 N N . ARG A 1 308 ? 6.146 -33.940 -9.572 1.00 89.94 308 ARG A N 1
ATOM 2411 C CA . ARG A 1 308 ? 5.636 -32.910 -10.502 1.00 89.94 308 ARG A CA 1
ATOM 2412 C C . ARG A 1 308 ? 5.378 -33.404 -11.929 1.00 89.94 308 ARG A C 1
ATOM 2414 O O . ARG A 1 308 ? 5.404 -32.610 -12.865 1.00 89.94 308 ARG A O 1
ATOM 2421 N N . HIS A 1 309 ? 5.180 -34.707 -12.117 1.00 88.00 309 HIS A N 1
ATOM 2422 C CA . HIS A 1 309 ? 4.880 -35.251 -13.440 1.00 88.00 309 HIS A CA 1
ATOM 2423 C C . HIS A 1 309 ? 3.499 -34.780 -13.921 1.00 88.00 309 HIS A C 1
ATOM 2425 O O . HIS A 1 309 ? 2.509 -34.877 -13.187 1.00 88.00 309 HIS A O 1
ATOM 2431 N N . MET A 1 310 ? 3.457 -34.275 -15.153 1.00 89.69 310 MET A N 1
ATOM 2432 C CA . MET A 1 310 ? 2.253 -33.858 -15.862 1.00 89.69 310 MET A CA 1
ATOM 2433 C C . MET A 1 310 ? 2.358 -34.332 -17.311 1.00 89.69 310 MET A C 1
ATOM 2435 O O . MET A 1 310 ? 3.440 -34.245 -17.893 1.00 89.69 310 MET A O 1
ATOM 2439 N N . GLN A 1 311 ? 1.254 -34.802 -17.886 1.00 85.31 311 GLN A N 1
ATOM 2440 C CA . GLN A 1 311 ? 1.180 -35.176 -19.300 1.00 85.31 311 GLN A CA 1
ATOM 2441 C C . GLN A 1 311 ? -0.153 -34.720 -19.913 1.00 85.31 311 GLN A C 1
ATOM 2443 O O . GLN A 1 311 ? -1.163 -34.710 -19.200 1.00 85.31 311 GLN A O 1
ATOM 2448 N N . PRO A 1 312 ? -0.192 -34.337 -21.202 1.00 78.81 312 PRO A N 1
ATOM 2449 C CA . PRO A 1 312 ? -1.436 -33.978 -21.878 1.00 78.81 312 PRO A CA 1
ATOM 2450 C C . PRO A 1 312 ? -2.448 -35.128 -21.822 1.00 78.81 312 PRO A C 1
ATOM 2452 O O . PRO A 1 312 ? -2.067 -36.296 -21.912 1.00 78.81 312 PRO A O 1
ATOM 2455 N N . ARG A 1 313 ? -3.738 -34.812 -21.671 1.00 79.62 313 ARG A N 1
ATOM 2456 C CA . ARG A 1 313 ? -4.817 -35.792 -21.827 1.00 79.62 313 ARG A CA 1
ATOM 2457 C C . ARG A 1 313 ? -5.452 -35.559 -23.191 1.00 79.62 313 ARG A C 1
ATOM 2459 O O . ARG A 1 313 ? -6.114 -34.545 -23.386 1.00 79.62 313 ARG A O 1
ATOM 2466 N N . THR A 1 314 ? -5.261 -36.489 -24.120 1.00 61.53 314 THR A N 1
ATOM 2467 C CA . THR A 1 314 ? -5.984 -36.478 -25.393 1.00 61.53 314 THR A CA 1
ATOM 2468 C C . THR A 1 314 ? -7.442 -36.816 -25.103 1.00 61.53 314 THR A C 1
ATOM 2470 O O . THR A 1 314 ? -7.749 -37.921 -24.657 1.00 61.53 314 THR A O 1
ATOM 2473 N N . VAL A 1 315 ? -8.336 -35.846 -25.274 1.00 57.22 315 VAL A N 1
ATOM 2474 C CA . VAL A 1 315 ? -9.779 -36.087 -25.227 1.00 57.22 315 VAL A CA 1
ATOM 2475 C C . VAL A 1 315 ? -10.186 -36.483 -26.641 1.00 57.22 315 VAL A C 1
ATOM 2477 O O . VAL A 1 315 ? -10.025 -35.690 -27.564 1.00 57.22 315 VAL A O 1
ATOM 2480 N N . GLN A 1 316 ? -10.640 -37.723 -26.833 1.00 47.31 316 GLN A N 1
ATOM 2481 C CA . GLN A 1 316 ? -11.315 -38.096 -28.074 1.00 47.31 316 GLN A CA 1
ATOM 2482 C C . GLN A 1 316 ? -12.682 -37.416 -28.054 1.00 47.31 316 GLN A C 1
ATOM 2484 O O . GLN A 1 316 ? -13.544 -37.773 -27.254 1.00 47.31 316 GLN A O 1
ATOM 2489 N N . VAL A 1 317 ? -12.846 -36.386 -28.878 1.00 45.84 317 VAL A N 1
ATOM 2490 C CA . VAL A 1 317 ? -14.148 -35.768 -29.118 1.00 45.84 317 VAL A CA 1
ATOM 2491 C C . VAL A 1 317 ? -14.855 -36.667 -30.130 1.00 45.84 317 VAL A C 1
ATOM 2493 O O . VAL A 1 317 ? -14.423 -36.751 -31.277 1.00 45.84 317 VAL A O 1
ATOM 2496 N N . LEU A 1 318 ? -15.873 -37.409 -29.689 1.00 38.91 318 LEU A N 1
ATOM 2497 C CA . LEU A 1 318 ? -16.773 -38.126 -30.596 1.00 38.91 318 LEU A CA 1
ATOM 2498 C C . LEU A 1 318 ? -17.521 -37.081 -31.445 1.00 38.91 318 LEU A C 1
ATOM 2500 O O . LEU A 1 318 ? -18.046 -36.126 -30.865 1.00 38.91 318 LEU A O 1
ATOM 2504 N N . PRO A 1 319 ? -17.546 -37.207 -32.784 1.00 37.19 319 PRO A N 1
ATOM 2505 C CA . PRO A 1 319 ? -18.333 -36.314 -33.618 1.00 37.19 319 PRO A CA 1
ATOM 2506 C C . PRO A 1 319 ? -19.815 -36.487 -33.280 1.00 37.19 319 PRO A C 1
ATOM 2508 O O . PRO A 1 319 ? -20.303 -37.609 -33.164 1.00 37.19 319 PRO A O 1
ATOM 2511 N N . LEU A 1 320 ? -20.506 -35.366 -33.081 1.00 38.53 320 LEU A N 1
ATOM 2512 C CA . LEU A 1 320 ? -21.961 -35.333 -32.980 1.00 38.53 320 LEU A CA 1
ATOM 2513 C C . LEU A 1 320 ? -22.508 -35.719 -34.361 1.00 38.53 320 LEU A C 1
ATOM 2515 O O . LEU A 1 320 ? -22.239 -35.010 -35.329 1.00 38.53 320 LEU A O 1
ATOM 2519 N N . GLU A 1 321 ? -23.179 -36.866 -34.460 1.00 40.44 321 GLU A N 1
ATOM 2520 C CA . GLU A 1 321 ? -23.928 -37.252 -35.661 1.00 40.44 321 GLU A CA 1
ATOM 2521 C C . GLU A 1 321 ? -25.066 -36.237 -35.887 1.00 40.44 321 GLU A C 1
ATOM 2523 O O . GLU A 1 321 ? -25.728 -35.837 -34.925 1.00 40.44 321 GLU A O 1
ATOM 2528 N N . GLU A 1 322 ? -25.202 -35.772 -37.135 1.00 43.19 322 GLU A N 1
ATOM 2529 C CA . GLU A 1 322 ? -26.156 -34.741 -37.593 1.00 43.19 322 GLU A CA 1
ATOM 2530 C C . GLU A 1 322 ? -27.624 -35.185 -37.536 1.00 43.19 322 GLU A C 1
ATOM 2532 O O . GLU A 1 322 ? -27.915 -36.361 -37.860 1.00 43.19 322 GLU A O 1
#

Solvent-accessible surface area (backbone atoms only — not comparable to full-atom values): 19555 Å² total; per-residue (Å²): 109,70,70,61,53,54,53,50,52,53,53,51,50,51,53,49,53,50,50,52,49,52,52,53,50,51,52,50,67,68,32,71,67,47,37,42,53,52,29,50,53,50,52,54,48,41,46,66,77,57,40,59,70,93,59,36,48,77,45,66,66,43,36,33,59,42,97,89,73,46,72,50,78,41,52,30,40,36,42,26,37,52,24,37,36,42,35,38,70,43,50,42,54,40,38,35,41,52,52,88,88,43,70,53,24,36,38,36,44,92,96,45,77,47,77,42,73,24,61,64,63,56,40,50,54,53,50,56,50,46,27,69,71,65,74,43,63,66,90,40,48,41,71,34,35,38,40,24,80,69,51,40,73,77,42,80,70,61,86,50,58,30,56,57,69,50,50,37,62,56,62,66,67,53,76,59,78,70,37,54,72,68,52,42,51,50,48,52,52,53,52,57,74,35,44,52,72,92,41,74,65,50,54,51,53,49,54,53,51,54,51,53,62,69,69,47,67,88,70,77,73,81,73,81,76,79,82,77,86,73,84,80,76,86,86,79,90,79,83,84,85,81,86,82,89,85,85,89,82,91,82,90,78,88,85,81,84,77,86,82,77,79,78,74,88,77,80,87,76,84,86,77,72,58,60,28,94,87,75,62,43,52,34,41,81,46,74,44,86,46,96,92,55,80,59,49,44,27,34,32,30,63,57,56,83,86,39,80,56,69,46,83,46,86,76,84,76,76,80,80,83,131